Protein AF-A0A1Q9LQU1-F1 (afdb_monomer)

Structure (mmCIF, N/CA/C/O backbone):
data_AF-A0A1Q9LQU1-F1
#
_entry.id   AF-A0A1Q9LQU1-F1
#
loop_
_atom_site.group_PDB
_atom_site.id
_atom_site.type_symbol
_atom_site.label_atom_id
_atom_site.label_alt_id
_atom_site.label_comp_id
_atom_site.label_asym_id
_atom_site.label_entity_id
_atom_site.label_seq_id
_atom_site.pdbx_PDB_ins_code
_atom_site.Cartn_x
_atom_site.Cartn_y
_atom_site.Cartn_z
_atom_site.occupancy
_atom_site.B_iso_or_equiv
_atom_site.auth_seq_id
_atom_site.auth_comp_id
_atom_site.auth_asym_id
_atom_site.auth_atom_id
_atom_site.pdbx_PDB_model_num
ATOM 1 N N . MET A 1 1 ? 18.659 -21.471 -23.756 1.00 30.23 1 MET A N 1
ATOM 2 C CA . MET A 1 1 ? 18.177 -20.105 -24.058 1.00 30.23 1 MET A CA 1
ATOM 3 C C . MET A 1 1 ? 16.658 -20.126 -23.939 1.00 30.23 1 MET A C 1
ATOM 5 O O . MET A 1 1 ? 16.000 -20.624 -24.839 1.00 30.23 1 MET A O 1
ATOM 9 N N . VAL A 1 2 ? 16.103 -19.753 -22.784 1.00 31.77 2 VAL A N 1
ATOM 10 C CA . VAL A 1 2 ? 14.663 -19.915 -22.514 1.00 31.77 2 VAL A CA 1
ATOM 11 C C . VAL A 1 2 ? 13.939 -18.608 -22.831 1.00 31.77 2 VAL A C 1
ATOM 13 O O . VAL A 1 2 ? 14.352 -17.538 -22.395 1.00 31.77 2 VAL A O 1
ATOM 16 N N . SER A 1 3 ? 12.891 -18.725 -23.642 1.00 38.59 3 SER A N 1
ATOM 17 C CA . SER A 1 3 ? 12.050 -17.658 -24.185 1.00 38.59 3 SER A CA 1
ATOM 18 C C . SER A 1 3 ? 11.179 -16.993 -23.107 1.00 38.59 3 SER A C 1
ATOM 20 O O . SER A 1 3 ? 9.975 -17.228 -23.041 1.00 38.59 3 SER A O 1
ATOM 22 N N . GLY A 1 4 ? 11.766 -16.147 -22.259 1.00 51.56 4 GLY A N 1
ATOM 23 C CA . GLY A 1 4 ? 11.011 -15.021 -21.700 1.00 51.56 4 GLY A CA 1
ATOM 24 C C . GLY A 1 4 ? 10.687 -14.031 -22.825 1.00 51.56 4 GLY A C 1
ATOM 25 O O . GLY A 1 4 ? 11.450 -13.955 -23.790 1.00 51.56 4 GLY A O 1
ATOM 26 N N . ARG A 1 5 ? 9.570 -13.293 -22.740 1.00 62.50 5 ARG A N 1
ATOM 27 C CA . ARG A 1 5 ? 9.241 -12.219 -23.700 1.00 62.50 5 ARG A CA 1
ATOM 28 C C . ARG A 1 5 ? 10.344 -11.155 -23.657 1.00 62.50 5 ARG A C 1
ATOM 30 O O . ARG A 1 5 ? 10.305 -10.252 -22.818 1.00 62.50 5 ARG A O 1
ATOM 37 N N . ARG A 1 6 ? 11.357 -11.298 -24.518 1.00 68.19 6 ARG A N 1
ATOM 38 C CA . ARG A 1 6 ? 12.533 -10.415 -24.601 1.00 68.19 6 ARG A CA 1
ATOM 39 C C . ARG A 1 6 ? 12.109 -8.961 -24.750 1.00 68.19 6 ARG A C 1
ATOM 41 O O . ARG A 1 6 ? 12.765 -8.072 -24.229 1.00 68.19 6 ARG A O 1
ATOM 48 N N . GLU A 1 7 ? 10.983 -8.731 -25.411 1.00 74.75 7 GLU A N 1
ATOM 49 C CA . GLU A 1 7 ? 10.391 -7.426 -25.660 1.00 74.75 7 GLU A CA 1
ATOM 50 C C . GLU A 1 7 ? 10.121 -6.664 -24.359 1.00 74.75 7 GLU A C 1
ATOM 52 O O . GLU A 1 7 ? 10.443 -5.483 -24.277 1.00 74.75 7 GLU A O 1
ATOM 57 N N . LEU A 1 8 ? 9.582 -7.325 -23.327 1.00 72.12 8 LEU A N 1
ATOM 58 C CA . LEU A 1 8 ? 9.321 -6.679 -22.038 1.00 72.12 8 LEU A CA 1
ATOM 59 C C . LEU A 1 8 ? 10.633 -6.326 -21.329 1.00 72.12 8 LEU A C 1
ATOM 61 O O . LEU A 1 8 ? 10.784 -5.210 -20.843 1.00 72.12 8 LEU A O 1
ATOM 65 N N . GLN A 1 9 ? 11.603 -7.245 -21.325 1.00 74.31 9 GLN A N 1
ATOM 66 C CA . GLN A 1 9 ? 12.929 -6.993 -20.751 1.00 74.31 9 GLN A CA 1
ATOM 67 C C . GLN A 1 9 ? 13.630 -5.822 -21.446 1.00 74.31 9 GLN A C 1
ATOM 69 O O . GLN A 1 9 ? 14.175 -4.948 -20.776 1.00 74.31 9 GLN A O 1
ATOM 74 N N . PHE A 1 10 ? 13.565 -5.753 -22.778 1.00 79.12 10 PHE A N 1
ATOM 75 C CA . PHE A 1 10 ? 14.088 -4.620 -23.535 1.00 79.12 10 PHE A CA 1
ATOM 76 C C . PHE A 1 10 ? 13.369 -3.322 -23.180 1.00 79.12 10 PHE A C 1
ATOM 78 O O . PHE A 1 10 ? 14.033 -2.318 -22.938 1.00 79.12 10 PHE A O 1
ATOM 85 N N . ARG A 1 11 ? 12.034 -3.330 -23.096 1.00 80.88 11 ARG A N 1
ATOM 86 C CA . ARG A 1 11 ? 11.260 -2.134 -22.737 1.00 80.88 11 ARG A CA 1
ATOM 87 C C . ARG A 1 11 ? 11.564 -1.631 -21.328 1.00 80.88 11 ARG A C 1
ATOM 89 O O . ARG A 1 11 ? 11.644 -0.425 -21.146 1.00 80.88 11 ARG A O 1
ATOM 96 N N . MET A 1 12 ? 11.777 -2.525 -20.362 1.00 80.81 12 MET A N 1
ATOM 97 C CA . MET A 1 12 ? 12.134 -2.145 -18.988 1.00 80.81 12 MET A CA 1
ATOM 98 C C . MET A 1 12 ? 13.587 -1.671 -18.857 1.00 80.81 12 MET A C 1
ATOM 100 O O . MET A 1 12 ? 13.876 -0.840 -18.004 1.00 80.81 12 MET A O 1
ATOM 104 N N . ARG A 1 13 ? 14.506 -2.159 -19.704 1.00 83.75 13 ARG A N 1
ATOM 105 C CA . ARG A 1 13 ? 15.920 -1.732 -19.714 1.00 83.75 13 ARG A CA 1
ATOM 106 C C . ARG A 1 13 ? 16.182 -0.477 -20.544 1.00 83.75 13 ARG A C 1
ATOM 108 O O . ARG A 1 13 ? 17.105 0.273 -20.235 1.00 83.75 13 ARG A O 1
ATOM 115 N N . MET A 1 14 ? 15.366 -0.231 -21.569 1.00 89.25 14 MET A N 1
ATOM 116 C CA . MET A 1 14 ? 15.493 0.906 -22.486 1.00 89.25 14 MET A CA 1
ATOM 117 C C . MET A 1 14 ? 15.686 2.255 -21.767 1.00 89.25 14 MET A C 1
ATOM 119 O O . MET A 1 14 ? 16.593 2.987 -22.166 1.00 89.25 14 MET A O 1
ATOM 123 N N . PRO A 1 15 ? 14.944 2.590 -20.692 1.00 90.38 15 PRO A N 1
ATOM 124 C CA . PRO A 1 15 ? 15.123 3.855 -19.985 1.00 90.38 15 PRO A CA 1
ATOM 125 C C . PRO A 1 15 ? 16.519 4.001 -19.385 1.00 90.38 15 PRO A C 1
ATOM 127 O O . PRO A 1 15 ? 17.121 5.060 -19.525 1.00 90.38 15 PRO A O 1
ATOM 130 N N . GLY A 1 16 ? 17.057 2.938 -18.780 1.00 89.31 16 GLY A N 1
ATOM 131 C CA . GLY A 1 16 ? 18.412 2.924 -18.224 1.00 89.31 16 GLY A CA 1
ATOM 132 C C . GLY A 1 16 ? 19.480 3.098 -19.304 1.00 89.31 16 GLY A C 1
ATOM 133 O O . GLY A 1 16 ? 20.402 3.896 -19.148 1.00 89.31 16 GLY A O 1
ATOM 134 N N . THR A 1 17 ? 19.316 2.419 -20.443 1.00 89.00 17 THR A N 1
ATOM 135 C CA . THR A 1 17 ? 20.214 2.571 -21.597 1.00 89.00 17 THR A CA 1
ATOM 136 C C . THR A 1 17 ? 20.188 3.993 -22.157 1.00 89.00 17 THR A C 1
ATOM 138 O O . THR A 1 17 ? 21.246 4.582 -22.373 1.00 89.00 17 THR A O 1
ATOM 141 N N . LEU A 1 18 ? 19.001 4.571 -22.366 1.00 91.00 18 LEU A N 1
ATOM 142 C CA . LEU A 1 18 ? 18.873 5.935 -22.884 1.00 91.00 18 LEU A CA 1
ATOM 143 C C . LEU A 1 18 ? 19.352 6.983 -21.879 1.00 91.00 18 LEU A C 1
ATOM 145 O O . LEU A 1 18 ? 20.005 7.940 -22.283 1.00 91.00 18 LEU A O 1
ATOM 149 N N . ALA A 1 19 ? 19.124 6.776 -20.581 1.00 90.62 19 ALA A N 1
ATOM 150 C CA . ALA A 1 19 ? 19.682 7.636 -19.545 1.00 90.62 19 ALA A CA 1
ATOM 151 C C . ALA A 1 19 ? 21.215 7.637 -19.599 1.00 90.62 19 ALA A C 1
ATOM 153 O O . ALA A 1 19 ? 21.822 8.704 -19.544 1.00 90.62 19 ALA A O 1
ATOM 154 N N . ARG A 1 20 ? 21.860 6.476 -19.792 1.00 90.69 20 ARG A N 1
ATOM 155 C CA . ARG A 1 20 ? 23.318 6.438 -19.975 1.00 90.69 20 ARG A CA 1
ATOM 156 C C . ARG A 1 20 ? 23.761 7.285 -21.167 1.00 90.69 20 ARG A C 1
ATOM 158 O O . ARG A 1 20 ? 24.710 8.039 -21.020 1.00 90.69 20 ARG A O 1
ATOM 165 N N . VAL A 1 21 ? 23.074 7.196 -22.307 1.00 90.50 21 VAL A N 1
ATOM 166 C CA . VAL A 1 21 ? 23.381 8.027 -23.487 1.00 90.50 21 VAL A CA 1
ATOM 167 C C . VAL A 1 21 ? 23.190 9.516 -23.189 1.00 90.50 21 VAL A C 1
ATOM 169 O O . VAL A 1 21 ? 24.013 10.320 -23.601 1.00 90.50 21 VAL A O 1
ATOM 172 N N . GLN A 1 22 ? 22.143 9.894 -22.453 1.00 89.50 22 GLN A N 1
ATOM 173 C CA . GLN A 1 22 ? 21.855 11.296 -22.127 1.00 89.50 22 GLN A CA 1
ATOM 174 C C . GLN A 1 22 ? 22.865 11.919 -21.153 1.00 89.50 22 GLN A C 1
ATOM 176 O O . GLN A 1 22 ? 23.214 13.087 -21.305 1.00 89.50 22 GLN A O 1
ATOM 181 N N . TYR A 1 23 ? 23.331 11.159 -20.160 1.00 89.19 23 TYR A N 1
ATOM 182 C CA . TYR A 1 23 ? 24.225 11.657 -19.106 1.00 89.19 23 TYR A CA 1
ATOM 183 C C . TYR A 1 23 ? 25.718 11.366 -19.356 1.00 89.19 23 TYR A C 1
ATOM 185 O O . TYR A 1 23 ? 26.559 11.763 -18.552 1.00 89.19 23 TYR A O 1
ATOM 193 N N . ASP A 1 24 ? 26.070 10.706 -20.463 1.00 91.31 24 ASP A N 1
ATOM 194 C CA . ASP A 1 24 ? 27.450 10.485 -20.914 1.00 91.31 24 ASP A CA 1
ATOM 195 C C . ASP A 1 24 ? 27.714 11.289 -22.194 1.00 91.31 24 ASP A C 1
ATOM 197 O O . ASP A 1 24 ? 27.326 10.892 -23.293 1.00 91.31 24 ASP A O 1
ATOM 201 N N . SER A 1 25 ? 28.398 12.429 -22.060 1.00 91.94 25 SER A N 1
ATOM 202 C CA . SER A 1 25 ? 28.659 13.349 -23.175 1.00 91.94 25 SER A CA 1
ATOM 203 C C . SER A 1 25 ? 29.501 12.739 -24.298 1.00 91.94 25 SER A C 1
ATOM 205 O O . SER A 1 25 ? 29.347 13.133 -25.455 1.00 91.94 25 SER A O 1
ATOM 207 N N . ARG A 1 26 ? 30.367 11.765 -23.990 1.00 92.56 26 ARG A N 1
ATOM 208 C CA . ARG A 1 26 ? 31.175 11.059 -24.994 1.00 92.56 26 ARG A CA 1
ATOM 209 C C . ARG A 1 26 ? 30.303 10.099 -25.784 1.00 92.56 26 ARG A C 1
ATOM 211 O O . ARG A 1 26 ? 30.306 10.138 -27.013 1.00 92.56 26 ARG A O 1
ATOM 218 N N . LEU A 1 27 ? 29.504 9.300 -25.080 1.00 91.12 27 LEU A N 1
ATOM 219 C CA . LEU A 1 27 ? 28.579 8.369 -25.717 1.00 91.12 27 LEU A CA 1
ATOM 220 C C . LEU A 1 27 ? 27.518 9.107 -26.549 1.00 91.12 27 LEU A C 1
ATOM 222 O O . LEU A 1 27 ? 27.223 8.680 -27.664 1.00 91.12 27 LEU A O 1
ATOM 226 N N . ALA A 1 28 ? 27.006 10.241 -26.061 1.00 90.44 28 ALA A N 1
ATOM 227 C CA . ALA A 1 28 ? 26.100 11.120 -26.803 1.00 90.44 28 ALA A CA 1
ATOM 228 C C . ALA A 1 28 ? 26.720 11.646 -28.110 1.00 90.44 28 ALA A C 1
ATOM 230 O O . ALA A 1 28 ? 26.024 11.787 -29.113 1.00 90.44 28 ALA A O 1
ATOM 231 N N . ALA A 1 29 ? 28.033 11.899 -28.116 1.00 92.94 29 ALA A N 1
ATOM 232 C CA . ALA A 1 29 ? 28.791 12.300 -29.300 1.00 92.94 29 ALA A CA 1
ATOM 233 C C . ALA A 1 29 ? 29.184 11.118 -30.218 1.00 92.94 29 ALA A C 1
ATOM 235 O O . ALA A 1 29 ? 29.861 11.325 -31.224 1.00 92.94 29 ALA A O 1
ATOM 236 N N . GLY A 1 30 ? 28.771 9.886 -29.893 1.00 91.62 30 GLY A N 1
ATOM 237 C CA . GLY A 1 30 ? 29.064 8.673 -30.664 1.00 91.62 30 GLY A CA 1
ATOM 238 C C . GLY A 1 30 ? 30.364 7.959 -30.278 1.00 91.62 30 GLY A C 1
ATOM 239 O O . GLY A 1 30 ? 30.709 6.944 -30.889 1.00 91.62 30 GLY A O 1
ATOM 240 N N . ASP A 1 31 ? 31.083 8.436 -29.261 1.00 94.19 31 ASP A N 1
ATOM 241 C CA . ASP A 1 31 ? 32.287 7.777 -28.760 1.00 94.19 31 ASP A CA 1
ATOM 242 C C . ASP A 1 31 ? 31.924 6.604 -27.835 1.00 94.19 31 ASP A C 1
ATOM 244 O O . ASP A 1 31 ? 31.590 6.761 -26.661 1.00 94.19 31 ASP A O 1
ATOM 248 N N . THR A 1 32 ? 32.011 5.394 -28.389 1.00 93.38 32 THR A N 1
ATOM 249 C CA . THR A 1 32 ? 31.718 4.137 -27.681 1.00 93.38 32 THR A CA 1
ATOM 250 C C . THR A 1 32 ? 32.907 3.566 -26.905 1.00 93.38 32 THR A C 1
ATOM 252 O O . THR A 1 32 ? 32.765 2.506 -26.291 1.00 93.38 32 THR A O 1
ATOM 255 N N . SER A 1 33 ? 34.079 4.218 -26.907 1.00 93.00 33 SER A N 1
ATOM 256 C CA . SER A 1 33 ? 35.304 3.616 -26.366 1.00 93.00 33 SER A CA 1
ATOM 257 C C . SER A 1 33 ? 35.187 3.292 -24.873 1.00 93.00 33 SER A C 1
ATOM 259 O O . SER A 1 33 ? 35.663 2.249 -24.437 1.00 93.00 33 SER A O 1
ATOM 261 N N . GLY A 1 34 ? 34.530 4.162 -24.095 1.00 89.44 34 GLY A N 1
ATOM 262 C CA . GLY A 1 34 ? 34.322 3.963 -22.657 1.00 89.44 34 GLY A CA 1
ATOM 263 C C . GLY A 1 34 ? 33.403 2.779 -22.349 1.00 89.44 34 GLY A C 1
ATOM 264 O O . GLY A 1 34 ? 33.712 1.971 -21.482 1.00 89.44 34 GLY A O 1
ATOM 265 N N . VAL A 1 35 ? 32.317 2.632 -23.113 1.00 91.50 35 VAL A N 1
ATOM 266 C CA . VAL A 1 35 ? 31.382 1.501 -22.985 1.00 91.50 35 VAL A CA 1
ATOM 267 C C . VAL A 1 35 ? 32.061 0.192 -23.378 1.00 91.50 35 VAL A C 1
ATOM 269 O O . VAL A 1 35 ? 31.918 -0.806 -22.681 1.00 91.50 35 VAL A O 1
ATOM 272 N N . ARG A 1 36 ? 32.820 0.186 -24.481 1.00 91.38 36 ARG A N 1
ATOM 273 C CA . ARG A 1 36 ? 33.533 -1.012 -24.939 1.00 91.38 36 ARG A CA 1
ATOM 274 C C . ARG A 1 36 ? 34.575 -1.468 -23.920 1.00 91.38 36 ARG A C 1
ATOM 276 O O . ARG A 1 36 ? 34.594 -2.646 -23.595 1.00 91.38 36 ARG A O 1
ATOM 283 N N . ALA A 1 37 ? 35.368 -0.540 -23.385 1.00 92.62 37 ALA A N 1
ATOM 284 C CA . ALA A 1 37 ? 36.354 -0.848 -22.354 1.00 92.62 37 ALA A CA 1
ATOM 285 C C . ALA A 1 37 ? 35.703 -1.418 -21.082 1.00 92.62 37 ALA A C 1
ATOM 287 O O . ALA A 1 37 ? 36.210 -2.388 -20.531 1.00 92.62 37 ALA A O 1
ATOM 288 N N . ALA A 1 38 ? 34.560 -0.866 -20.651 1.00 90.69 38 ALA A N 1
ATOM 289 C CA . ALA A 1 38 ? 33.808 -1.406 -19.518 1.00 90.69 38 ALA A CA 1
ATOM 290 C C . ALA A 1 38 ? 33.335 -2.845 -19.784 1.00 90.69 38 ALA A C 1
ATOM 292 O O . ALA A 1 38 ? 33.554 -3.723 -18.960 1.00 90.69 38 ALA A O 1
ATOM 293 N N . LEU A 1 39 ? 32.765 -3.118 -20.963 1.00 89.81 39 LEU A N 1
ATOM 294 C CA . LEU A 1 39 ? 32.324 -4.468 -21.337 1.00 89.81 39 LEU A CA 1
ATOM 295 C C . LEU A 1 39 ? 33.486 -5.468 -21.454 1.00 89.81 39 LEU A C 1
ATOM 297 O O . LEU A 1 39 ? 33.341 -6.616 -21.051 1.00 89.81 39 LEU A O 1
ATOM 301 N N . GLU A 1 40 ? 34.632 -5.050 -22.001 1.00 93.69 40 GLU A N 1
ATOM 302 C CA . GLU A 1 40 ? 35.845 -5.880 -22.089 1.00 93.69 40 GLU A CA 1
ATOM 303 C C . GLU A 1 40 ? 36.427 -6.208 -20.705 1.00 93.69 40 GLU A C 1
ATOM 305 O O . GLU A 1 40 ? 37.035 -7.262 -20.531 1.00 93.69 40 GLU A O 1
ATOM 310 N N . ALA A 1 41 ? 36.214 -5.327 -19.725 1.00 92.56 41 ALA A N 1
ATOM 311 C CA . ALA A 1 41 ? 36.626 -5.504 -18.337 1.00 92.56 41 ALA A CA 1
ATOM 312 C C . ALA A 1 41 ? 35.579 -6.213 -17.453 1.00 92.56 41 ALA A C 1
ATOM 314 O O . ALA A 1 41 ? 35.813 -6.338 -16.253 1.00 92.56 41 ALA A O 1
ATOM 315 N N . ASP A 1 42 ? 34.453 -6.668 -18.020 1.00 86.88 42 ASP A N 1
ATOM 316 C CA . ASP A 1 42 ? 33.298 -7.213 -17.279 1.00 86.88 42 ASP A CA 1
ATOM 317 C C . ASP A 1 42 ? 32.741 -6.237 -16.213 1.00 86.88 42 ASP A C 1
ATOM 319 O O . ASP A 1 42 ? 32.289 -6.631 -15.140 1.00 86.88 42 ASP A O 1
ATOM 323 N N . ASP A 1 43 ? 32.794 -4.934 -16.510 1.00 88.06 43 ASP A N 1
ATOM 324 C CA . ASP A 1 43 ? 32.312 -3.839 -15.661 1.00 88.06 43 ASP A CA 1
ATOM 325 C C . ASP A 1 43 ? 30.928 -3.317 -16.118 1.00 88.06 43 ASP A C 1
ATOM 327 O O . ASP A 1 43 ? 30.425 -3.604 -17.212 1.00 88.06 43 ASP A O 1
ATOM 331 N N . LEU A 1 44 ? 30.281 -2.516 -15.269 1.00 85.19 44 LEU A N 1
ATOM 332 C CA . LEU A 1 44 ? 28.937 -1.981 -15.472 1.00 85.19 44 LEU A CA 1
ATOM 333 C C . LEU A 1 44 ? 28.889 -0.941 -16.606 1.00 85.19 44 LEU A C 1
ATOM 335 O O . LEU A 1 44 ? 29.246 0.224 -16.438 1.00 85.19 44 LEU A O 1
ATOM 339 N N . ALA A 1 45 ? 28.348 -1.337 -17.760 1.00 84.88 45 ALA A N 1
ATOM 340 C CA . ALA A 1 45 ? 28.215 -0.460 -18.928 1.00 84.88 45 ALA A CA 1
ATOM 341 C C . ALA A 1 45 ? 26.877 0.312 -19.005 1.00 84.88 45 ALA A C 1
ATOM 343 O O . ALA A 1 45 ? 26.844 1.471 -19.420 1.00 84.88 45 ALA A O 1
ATOM 344 N N . PHE A 1 46 ? 25.764 -0.315 -18.605 1.00 84.94 46 PHE A N 1
ATOM 345 C CA . PHE A 1 46 ? 24.402 0.241 -18.700 1.00 84.94 46 PHE A CA 1
ATOM 346 C C . PHE A 1 46 ? 23.587 -0.043 -17.429 1.00 84.94 46 PHE A C 1
ATOM 348 O O . PHE A 1 46 ? 22.547 -0.694 -17.483 1.00 84.94 46 PHE A O 1
ATOM 355 N N . ALA A 1 47 ? 24.071 0.449 -16.288 1.00 83.38 47 ALA A N 1
ATOM 356 C CA . ALA A 1 47 ? 23.543 0.111 -14.960 1.00 83.38 47 ALA A CA 1
ATOM 357 C C . ALA A 1 47 ? 22.749 1.244 -14.276 1.00 83.38 47 ALA A C 1
ATOM 359 O O . ALA A 1 47 ? 22.609 1.267 -13.051 1.00 83.38 47 ALA A O 1
ATOM 360 N N . SER A 1 48 ? 22.242 2.225 -15.034 1.00 83.06 48 SER A N 1
ATOM 361 C CA . SER A 1 48 ? 21.479 3.350 -14.472 1.00 83.06 48 SER A CA 1
ATOM 362 C C . SER A 1 48 ? 20.281 2.854 -13.656 1.00 83.06 48 SER A C 1
ATOM 364 O O . SER A 1 48 ? 19.323 2.322 -14.213 1.00 83.06 48 SER A O 1
ATOM 366 N N . SER A 1 49 ? 20.348 3.046 -12.335 1.00 80.38 49 SER A N 1
ATOM 367 C CA . SER A 1 49 ? 19.340 2.601 -11.361 1.00 80.38 49 SER A CA 1
ATOM 368 C C . SER A 1 49 ? 19.048 1.090 -11.375 1.00 80.38 49 SER A C 1
ATOM 370 O O . SER A 1 49 ? 17.989 0.680 -10.908 1.00 80.38 49 SER A O 1
ATOM 372 N N . GLU A 1 50 ? 19.969 0.253 -11.865 1.00 79.31 50 GLU A N 1
ATOM 373 C CA . GLU A 1 50 ? 19.739 -1.190 -12.060 1.00 79.31 50 GLU A CA 1
ATOM 374 C C . GLU A 1 50 ? 19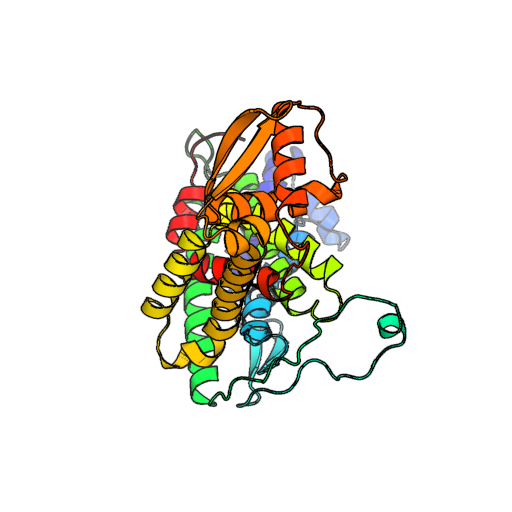.339 -1.911 -10.765 1.00 79.31 50 GLU A C 1
ATOM 376 O O . GLU A 1 50 ? 18.333 -2.613 -10.735 1.00 79.31 50 GLU A O 1
ATOM 381 N N . HIS A 1 51 ? 20.050 -1.671 -9.661 1.00 80.31 51 HIS A N 1
ATOM 382 C CA . HIS A 1 51 ? 19.743 -2.293 -8.365 1.00 80.31 51 HIS A CA 1
ATOM 383 C C . HIS A 1 51 ? 18.488 -1.732 -7.678 1.00 80.31 51 HIS A C 1
ATOM 385 O O . HIS A 1 51 ? 18.039 -2.284 -6.680 1.00 80.31 51 HIS A O 1
ATOM 391 N N . LEU A 1 52 ? 17.918 -0.635 -8.188 1.00 75.62 52 LEU A N 1
ATOM 392 C CA . LEU A 1 52 ? 16.611 -0.132 -7.751 1.00 75.62 52 LEU A CA 1
ATOM 393 C C . LEU A 1 52 ? 15.450 -0.751 -8.553 1.00 75.62 52 LEU A C 1
ATOM 395 O O . LEU A 1 52 ? 14.294 -0.470 -8.229 1.00 75.62 52 LEU A O 1
ATOM 399 N N . LEU A 1 53 ? 15.768 -1.522 -9.601 1.00 74.06 53 LEU A N 1
ATOM 400 C CA . LEU A 1 53 ? 14.865 -2.113 -10.598 1.00 74.06 53 LEU A CA 1
ATOM 401 C C . LEU A 1 53 ? 15.116 -3.623 -10.796 1.00 74.06 53 LEU A C 1
ATOM 403 O O . LEU A 1 53 ? 14.747 -4.221 -11.815 1.00 74.06 53 LEU A O 1
ATOM 407 N N . ASP A 1 54 ? 15.788 -4.261 -9.842 1.00 70.75 54 ASP A N 1
ATOM 408 C CA . ASP A 1 54 ? 16.101 -5.689 -9.879 1.00 70.75 54 ASP A CA 1
ATOM 409 C C . ASP A 1 54 ? 14.820 -6.544 -9.851 1.00 70.75 54 ASP A C 1
ATOM 411 O O . ASP A 1 54 ? 14.739 -7.580 -10.521 1.00 70.75 54 ASP A O 1
ATOM 415 N N . GLY A 1 55 ? 13.773 -6.050 -9.183 1.00 61.56 55 GLY A N 1
ATOM 416 C CA . GLY A 1 55 ? 12.467 -6.693 -9.096 1.00 61.56 55 GLY A CA 1
ATOM 417 C C . GLY A 1 55 ? 11.701 -6.660 -10.411 1.00 61.56 55 GLY A C 1
ATOM 418 O O . GLY A 1 55 ? 11.031 -7.627 -10.769 1.00 61.56 55 GLY A O 1
ATOM 419 N N . ALA A 1 56 ? 11.849 -5.590 -11.191 1.00 58.72 56 ALA A N 1
ATOM 420 C CA . ALA A 1 56 ? 11.329 -5.506 -12.546 1.00 58.72 56 ALA A CA 1
ATOM 421 C C . ALA A 1 56 ? 12.050 -6.464 -13.497 1.00 58.72 56 ALA A C 1
ATOM 423 O O . ALA A 1 56 ? 11.469 -6.938 -14.466 1.00 58.72 56 ALA A O 1
ATOM 424 N N . THR A 1 57 ? 13.296 -6.832 -13.220 1.00 61.41 57 THR A N 1
ATOM 425 C CA . THR A 1 57 ? 13.998 -7.806 -14.064 1.00 61.41 57 THR A CA 1
ATOM 426 C C . THR A 1 57 ? 13.534 -9.241 -13.786 1.00 61.41 57 THR A C 1
ATOM 428 O O . THR A 1 57 ? 13.397 -10.033 -14.723 1.00 61.41 57 THR A O 1
ATOM 431 N N . LEU A 1 58 ? 13.244 -9.574 -12.523 1.00 65.31 58 LEU A N 1
ATOM 432 C CA . LEU A 1 58 ? 12.852 -10.924 -12.090 1.00 65.31 58 LEU A CA 1
ATOM 433 C C . LEU A 1 58 ? 11.334 -11.129 -11.940 1.00 65.31 58 LEU A C 1
ATOM 435 O O . LEU A 1 58 ? 10.887 -12.268 -11.806 1.00 65.31 58 LEU A O 1
ATOM 439 N N . MET A 1 59 ? 10.543 -10.052 -12.012 1.00 74.44 59 MET A N 1
ATOM 440 C CA . MET A 1 59 ? 9.086 -9.993 -11.787 1.00 74.44 59 MET A CA 1
ATOM 441 C C . MET A 1 59 ? 8.622 -10.423 -10.382 1.00 74.44 59 MET A C 1
ATOM 443 O O . MET A 1 59 ? 7.421 -10.448 -10.105 1.00 74.44 59 MET A O 1
ATOM 447 N N . ASP A 1 60 ? 9.542 -10.753 -9.483 1.00 77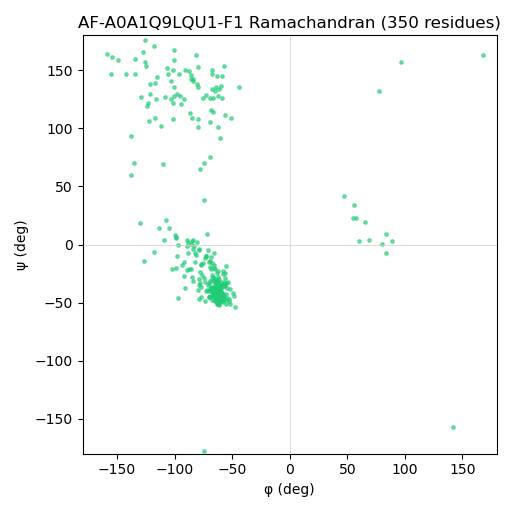.12 60 ASP A N 1
ATOM 448 C CA . ASP A 1 60 ? 9.278 -11.270 -8.140 1.00 77.12 60 ASP A CA 1
ATOM 449 C C . ASP A 1 60 ? 8.690 -10.196 -7.216 1.00 77.12 60 ASP A C 1
ATOM 451 O O . ASP A 1 60 ? 7.716 -10.455 -6.501 1.00 77.12 60 ASP A O 1
ATOM 455 N N . ALA A 1 61 ? 9.195 -8.961 -7.308 1.00 85.69 61 ALA A N 1
ATOM 456 C CA . ALA A 1 61 ? 8.691 -7.821 -6.550 1.00 85.69 61 ALA A CA 1
ATOM 457 C C . ALA A 1 61 ? 7.182 -7.616 -6.759 1.00 85.69 61 ALA A C 1
ATOM 459 O O . ALA A 1 61 ? 6.461 -7.325 -5.805 1.00 85.69 61 ALA A O 1
ATOM 460 N N . TYR A 1 62 ? 6.680 -7.844 -7.979 1.00 90.94 62 TYR A N 1
ATOM 461 C CA . TYR A 1 62 ? 5.266 -7.663 -8.316 1.00 90.94 62 TYR A CA 1
ATOM 462 C C . TYR A 1 62 ? 4.343 -8.772 -7.792 1.00 90.94 62 TYR A C 1
ATOM 464 O O . TYR A 1 62 ? 3.124 -8.585 -7.747 1.00 90.94 62 TYR A O 1
ATOM 472 N N . LEU A 1 63 ? 4.895 -9.919 -7.386 1.00 93.00 63 LEU A N 1
ATOM 473 C CA . LEU A 1 63 ? 4.134 -11.048 -6.842 1.00 93.00 63 LEU A CA 1
ATOM 474 C C . LEU A 1 63 ? 4.142 -11.091 -5.314 1.00 93.00 63 LEU A C 1
ATOM 476 O O . LEU A 1 63 ? 3.236 -11.682 -4.731 1.00 93.00 63 LEU A O 1
ATOM 480 N N . GLY A 1 64 ? 5.102 -10.441 -4.652 1.00 93.25 64 GLY A N 1
ATOM 481 C CA . GLY A 1 64 ? 5.171 -10.383 -3.188 1.00 93.25 64 GLY A CA 1
ATOM 482 C C . GLY A 1 64 ? 3.828 -10.027 -2.528 1.00 93.25 64 GLY A C 1
ATOM 483 O O . GLY A 1 64 ? 3.324 -10.823 -1.731 1.00 93.25 64 GLY A O 1
ATOM 484 N N . PRO A 1 65 ? 3.174 -8.912 -2.920 1.00 96.62 65 PRO A N 1
ATOM 485 C CA . PRO A 1 65 ? 1.895 -8.516 -2.338 1.00 96.62 65 PRO A CA 1
ATOM 486 C C . PRO A 1 65 ? 0.736 -9.501 -2.530 1.00 96.62 65 PRO A C 1
ATOM 488 O O . PRO A 1 65 ? -0.144 -9.576 -1.670 1.00 96.62 65 PRO A O 1
ATOM 491 N N . LEU A 1 66 ? 0.744 -10.267 -3.627 1.00 96.88 66 LEU A N 1
ATOM 492 C CA . LEU A 1 66 ? -0.215 -11.346 -3.881 1.00 96.88 66 LEU A CA 1
ATOM 493 C C . LEU A 1 66 ? -0.005 -12.500 -2.894 1.00 96.88 66 LEU A C 1
ATOM 495 O O . LEU A 1 66 ? -0.952 -12.987 -2.276 1.00 96.88 66 LEU A O 1
ATOM 499 N N . LEU A 1 67 ? 1.244 -12.928 -2.716 1.00 95.00 67 LEU A N 1
ATOM 500 C CA . LEU A 1 67 ? 1.582 -14.021 -1.802 1.00 95.00 67 LEU A CA 1
ATOM 501 C C . LEU A 1 67 ? 1.290 -13.640 -0.341 1.00 95.00 67 LEU A C 1
ATOM 503 O O . LEU A 1 67 ? 0.851 -14.483 0.440 1.00 95.00 67 LEU A O 1
ATOM 507 N N . GLY A 1 68 ? 1.446 -12.359 0.004 1.00 94.44 68 GLY A N 1
ATOM 508 C CA . GLY A 1 68 ? 1.100 -11.796 1.310 1.00 94.44 68 GLY A CA 1
ATOM 509 C C . GLY A 1 68 ? -0.364 -11.365 1.478 1.00 94.44 68 GLY A C 1
ATOM 510 O O . GLY A 1 68 ? -0.710 -10.847 2.541 1.00 94.44 68 GLY A O 1
ATOM 511 N N . ALA A 1 69 ? -1.243 -11.572 0.487 1.00 95.81 69 ALA A N 1
ATOM 512 C CA . ALA A 1 69 ? -2.635 -11.093 0.505 1.00 95.81 69 ALA A CA 1
ATOM 513 C C . ALA A 1 69 ? -3.461 -11.608 1.699 1.00 95.81 69 ALA A C 1
ATOM 515 O O . ALA A 1 69 ? -4.399 -10.948 2.149 1.00 95.81 69 ALA A O 1
ATOM 516 N N . LEU A 1 70 ? -3.078 -12.764 2.249 1.00 94.00 70 LEU A N 1
ATOM 517 C CA . LEU A 1 70 ? -3.715 -13.386 3.411 1.00 94.00 70 LEU A CA 1
ATOM 518 C C . LEU A 1 70 ? -2.910 -13.241 4.702 1.00 94.00 70 LEU A C 1
ATOM 520 O O . LEU A 1 70 ? -3.242 -13.905 5.685 1.00 94.00 70 LEU A O 1
ATOM 524 N N . THR A 1 71 ? -1.909 -12.349 4.733 1.00 91.81 71 THR A N 1
ATOM 525 C CA . THR A 1 71 ? -1.086 -12.090 5.925 1.00 91.81 71 THR A CA 1
ATOM 526 C C . THR A 1 71 ? -1.960 -11.976 7.183 1.00 91.81 71 THR A C 1
ATOM 528 O O . THR A 1 71 ? -3.025 -11.352 7.122 1.00 91.81 71 THR A O 1
ATOM 531 N N . PRO A 1 72 ? -1.585 -12.591 8.316 1.00 90.19 72 PRO A N 1
ATOM 532 C CA . PRO A 1 72 ? -0.345 -13.332 8.560 1.00 90.19 72 PRO A CA 1
ATOM 533 C C . PRO A 1 72 ? -0.376 -14.797 8.095 1.00 90.19 72 PRO A C 1
ATOM 535 O O . PRO A 1 72 ? 0.579 -15.527 8.345 1.00 90.19 72 PRO A O 1
ATOM 538 N N . ALA A 1 73 ? -1.450 -15.260 7.450 1.00 90.75 73 ALA A N 1
ATOM 539 C CA . ALA A 1 73 ? -1.492 -16.585 6.843 1.00 90.75 73 ALA A CA 1
ATOM 540 C C . ALA A 1 73 ? -0.783 -16.597 5.479 1.00 90.75 73 ALA A C 1
ATOM 542 O O . ALA A 1 73 ? -0.724 -15.589 4.773 1.00 90.75 73 ALA A O 1
ATOM 543 N N . VAL A 1 74 ? -0.274 -17.767 5.101 1.00 91.06 74 VAL A N 1
ATOM 544 C CA . VAL A 1 74 ? 0.388 -18.016 3.817 1.00 91.06 74 VAL A CA 1
ATOM 545 C C . VAL A 1 74 ? -0.419 -19.051 3.046 1.00 91.06 74 VAL A C 1
ATOM 547 O O . VAL A 1 74 ? -0.908 -20.024 3.616 1.00 91.06 74 VAL A O 1
ATOM 550 N N . TRP A 1 75 ? -0.566 -18.855 1.741 1.00 94.62 75 TRP A N 1
ATOM 551 C CA . TRP A 1 75 ? -1.353 -19.740 0.874 1.00 94.62 75 TRP A CA 1
ATOM 552 C C . TRP A 1 75 ? -0.576 -20.246 -0.344 1.00 94.62 75 TRP A C 1
ATOM 554 O O . TRP A 1 75 ? -1.001 -21.197 -1.004 1.00 94.62 75 TRP A O 1
ATOM 564 N N . ALA A 1 76 ? 0.569 -19.632 -0.634 1.00 94.75 76 ALA A N 1
ATOM 565 C CA . ALA A 1 76 ? 1.453 -20.011 -1.718 1.00 94.75 76 ALA A CA 1
ATOM 566 C C . ALA A 1 76 ? 2.893 -19.574 -1.427 1.00 94.75 76 ALA A C 1
ATOM 568 O O . ALA A 1 76 ? 3.138 -18.677 -0.623 1.00 94.75 76 ALA A O 1
ATOM 569 N N . GLN A 1 77 ? 3.833 -20.184 -2.139 1.00 92.88 77 GLN A N 1
ATOM 570 C CA . GLN A 1 77 ? 5.226 -19.752 -2.230 1.00 92.88 77 GLN A CA 1
ATOM 571 C C . GLN A 1 77 ? 5.629 -19.617 -3.698 1.00 92.88 77 GLN A C 1
ATOM 573 O O . GLN A 1 77 ? 4.944 -20.137 -4.581 1.00 92.88 77 GLN A O 1
ATOM 578 N N . HIS A 1 78 ? 6.749 -18.954 -3.973 1.00 91.12 78 HIS A N 1
ATOM 579 C CA . HIS A 1 78 ? 7.249 -18.815 -5.335 1.00 91.12 78 HIS A CA 1
ATOM 580 C C . HIS A 1 78 ? 8.690 -19.299 -5.479 1.00 91.12 78 HIS A C 1
ATOM 582 O O . HIS A 1 78 ? 9.447 -19.333 -4.514 1.00 91.12 78 HIS A O 1
ATOM 588 N N . ALA A 1 79 ? 9.057 -19.654 -6.707 1.00 87.69 79 ALA A N 1
ATOM 589 C CA . ALA A 1 79 ? 10.437 -19.880 -7.109 1.00 87.69 79 ALA A CA 1
ATOM 590 C C . ALA A 1 79 ? 10.738 -19.074 -8.375 1.00 87.69 79 ALA A C 1
ATOM 592 O O . ALA A 1 79 ? 10.017 -19.175 -9.377 1.00 87.69 79 ALA A O 1
ATOM 593 N N . VAL A 1 80 ? 11.804 -18.278 -8.322 1.00 82.44 80 VAL A N 1
ATOM 594 C CA . VAL A 1 80 ? 12.289 -17.482 -9.453 1.00 82.44 80 VAL A CA 1
ATOM 595 C C . VAL A 1 80 ? 13.109 -18.371 -10.388 1.00 82.44 80 VAL A C 1
ATOM 597 O O . VAL A 1 80 ? 13.908 -19.197 -9.950 1.00 82.44 80 VAL A O 1
ATOM 600 N N . ARG A 1 81 ? 12.919 -18.201 -11.697 1.00 75.38 81 ARG A N 1
ATOM 601 C CA . ARG A 1 81 ? 13.720 -18.828 -12.755 1.00 75.38 81 ARG A CA 1
ATOM 602 C C . ARG A 1 81 ? 14.073 -17.780 -13.820 1.00 75.38 81 ARG A C 1
ATOM 604 O O . ARG A 1 81 ? 13.336 -16.810 -13.973 1.00 75.38 81 ARG A O 1
ATOM 611 N N . PRO A 1 82 ? 15.114 -17.991 -14.647 1.00 65.38 82 PRO A N 1
ATOM 612 C CA . PRO A 1 82 ? 15.526 -17.010 -15.662 1.00 65.38 82 PRO A CA 1
ATOM 613 C C . PRO A 1 82 ? 14.437 -16.566 -16.661 1.00 65.38 82 PRO A C 1
ATOM 615 O O . PRO A 1 82 ? 14.587 -15.540 -17.313 1.00 65.38 82 PRO A O 1
ATOM 618 N N . ALA A 1 83 ? 13.348 -17.332 -16.806 1.00 64.62 83 ALA A N 1
ATOM 619 C CA . ALA A 1 83 ? 12.239 -17.043 -17.720 1.00 64.62 83 ALA A CA 1
ATOM 620 C C . ALA A 1 83 ? 10.908 -16.710 -17.016 1.00 64.62 83 ALA A C 1
ATOM 622 O O . ALA A 1 83 ? 9.855 -16.760 -17.650 1.00 64.62 83 ALA A O 1
ATOM 623 N N . GLY A 1 84 ? 10.923 -16.429 -15.710 1.00 73.81 84 GLY A N 1
ATOM 624 C CA . GLY A 1 84 ? 9.745 -15.984 -14.963 1.00 73.81 84 GLY A CA 1
ATOM 625 C C . GLY A 1 84 ? 9.662 -16.568 -13.558 1.00 73.81 84 GLY A C 1
ATOM 626 O O . GLY A 1 84 ? 10.651 -17.024 -12.997 1.00 73.81 84 GLY A O 1
ATOM 627 N N . VAL A 1 85 ? 8.456 -16.606 -13.003 1.00 84.62 85 VAL A N 1
ATOM 628 C CA . VAL A 1 85 ? 8.212 -17.083 -11.638 1.00 84.62 85 VAL A CA 1
ATOM 629 C C . VAL A 1 85 ? 7.227 -18.250 -11.668 1.00 84.62 85 VAL A C 1
ATOM 631 O O . VAL A 1 85 ? 6.258 -18.229 -12.426 1.00 84.62 85 VAL A O 1
ATOM 634 N N . ILE A 1 86 ? 7.490 -19.289 -10.874 1.00 89.69 86 ILE A N 1
ATOM 635 C CA . ILE A 1 86 ? 6.537 -20.376 -10.613 1.00 89.69 86 ILE A CA 1
ATOM 636 C C . ILE A 1 86 ? 5.903 -20.120 -9.254 1.00 89.69 86 ILE A C 1
ATOM 638 O O . ILE A 1 86 ? 6.627 -19.958 -8.274 1.00 89.69 86 ILE A O 1
ATOM 642 N N . VAL A 1 87 ? 4.572 -20.118 -9.190 1.00 92.44 87 VAL A N 1
ATOM 643 C CA . VAL A 1 87 ? 3.823 -20.032 -7.931 1.00 92.44 87 VAL A CA 1
ATOM 644 C C . VAL A 1 87 ? 3.322 -21.425 -7.557 1.00 92.44 87 VAL A C 1
ATOM 646 O O . VAL A 1 87 ? 2.595 -22.055 -8.321 1.00 92.44 87 VAL A O 1
ATOM 649 N N . TYR A 1 88 ? 3.710 -21.898 -6.375 1.00 94.38 88 TYR A N 1
ATOM 650 C CA . TYR A 1 88 ? 3.245 -23.148 -5.783 1.00 94.38 88 TYR A CA 1
ATOM 651 C C . TYR A 1 88 ? 2.196 -22.834 -4.725 1.00 94.38 88 TYR A C 1
ATOM 653 O O . TYR A 1 88 ? 2.514 -22.319 -3.653 1.00 94.38 88 TYR A O 1
ATOM 661 N N . THR A 1 89 ? 0.940 -23.141 -5.025 1.00 94.88 89 THR A N 1
ATOM 662 C CA . THR A 1 89 ? -0.176 -22.938 -4.099 1.00 94.88 89 THR A CA 1
ATOM 663 C C . THR A 1 89 ? -0.293 -24.121 -3.145 1.00 94.88 89 THR A C 1
ATOM 665 O O . THR A 1 89 ? -0.192 -25.267 -3.579 1.00 94.88 89 THR A O 1
ATOM 668 N N . PHE A 1 90 ? -0.600 -23.876 -1.875 1.00 93.56 90 PHE A N 1
ATOM 669 C CA . PHE A 1 90 ? -0.860 -24.944 -0.903 1.00 93.56 90 PHE A CA 1
ATOM 670 C C . PHE A 1 90 ? -2.291 -25.496 -0.986 1.00 93.56 90 PHE A C 1
ATOM 672 O O . PHE A 1 90 ? -2.611 -26.473 -0.311 1.00 93.56 90 PHE A O 1
ATOM 679 N N . GLY A 1 91 ? -3.168 -24.849 -1.765 1.00 90.81 91 GLY A N 1
ATOM 680 C CA . GLY A 1 91 ? -4.593 -25.188 -1.879 1.00 90.81 91 GLY A CA 1
ATOM 681 C C . GLY A 1 91 ? -5.413 -24.895 -0.616 1.00 90.81 91 GLY A C 1
ATOM 682 O O . GLY A 1 91 ? -6.596 -25.218 -0.570 1.00 90.81 91 GLY A O 1
ATOM 683 N N . ARG A 1 92 ? -4.784 -24.304 0.407 1.00 90.25 92 ARG A N 1
ATOM 684 C CA . ARG A 1 92 ? -5.352 -23.924 1.704 1.00 90.25 92 ARG A CA 1
ATOM 685 C C . ARG A 1 92 ? -4.495 -22.835 2.349 1.00 90.25 92 ARG A C 1
ATOM 687 O O . ARG A 1 92 ? -3.331 -22.669 1.987 1.00 90.25 92 ARG A O 1
ATOM 694 N N . CYS A 1 93 ? -5.042 -22.158 3.350 1.00 91.00 93 CYS A N 1
ATOM 695 C CA . CYS A 1 93 ? -4.272 -21.260 4.206 1.00 91.00 93 CYS A CA 1
ATOM 696 C C . CYS A 1 93 ? -3.498 -22.040 5.266 1.00 91.00 93 CYS A C 1
ATOM 698 O O . CYS A 1 93 ? -4.046 -22.924 5.925 1.00 91.00 93 CYS A O 1
ATOM 700 N N . LEU A 1 94 ? -2.237 -21.668 5.452 1.00 89.00 94 LEU A N 1
ATOM 701 C CA . LEU A 1 94 ? -1.360 -22.143 6.511 1.00 89.00 94 LEU A CA 1
ATOM 702 C C . LEU A 1 94 ? -1.009 -20.970 7.441 1.00 89.00 94 LEU A C 1
ATOM 704 O O . LEU A 1 94 ? -0.846 -19.846 6.960 1.00 89.00 94 LEU A O 1
ATOM 708 N N . PRO A 1 95 ? -0.870 -21.189 8.759 1.00 86.00 95 PRO A N 1
ATOM 709 C CA . PRO A 1 95 ? -0.340 -20.167 9.659 1.00 86.00 95 PRO A CA 1
ATOM 710 C C . PRO A 1 95 ? 1.078 -19.746 9.240 1.00 86.00 95 PRO A C 1
ATOM 712 O O . PRO A 1 95 ? 1.945 -20.603 9.088 1.00 86.00 95 PRO A O 1
ATOM 715 N N . GLY A 1 96 ? 1.318 -18.444 9.045 1.00 81.12 96 GLY A N 1
ATOM 716 C CA . GLY A 1 96 ? 2.632 -17.915 8.645 1.00 81.12 96 GLY A CA 1
ATOM 717 C C . GLY A 1 96 ? 3.529 -17.472 9.799 1.00 81.12 96 GLY A C 1
ATOM 718 O O . GLY A 1 96 ? 4.737 -17.359 9.624 1.00 81.12 96 GLY A O 1
ATOM 719 N N . ALA A 1 97 ? 2.963 -17.248 10.986 1.00 75.50 97 ALA A N 1
ATOM 720 C CA . ALA A 1 97 ? 3.713 -16.953 12.200 1.00 75.50 97 ALA A CA 1
ATOM 721 C C . ALA A 1 97 ? 3.351 -17.977 13.281 1.00 75.50 97 ALA A C 1
ATOM 723 O O . ALA A 1 97 ? 2.187 -18.105 13.661 1.00 75.50 97 ALA A O 1
ATOM 724 N N . SER A 1 98 ? 4.351 -18.704 13.781 1.00 63.22 98 SER A N 1
ATOM 725 C CA . SER A 1 98 ? 4.237 -19.456 15.032 1.00 63.22 98 SER A CA 1
ATOM 726 C C . SER A 1 98 ? 4.122 -18.479 16.206 1.00 63.22 98 SER A C 1
ATOM 728 O O . SER A 1 98 ? 4.725 -17.403 16.181 1.00 63.22 98 SER A O 1
ATOM 730 N N . GLY A 1 99 ? 3.374 -18.850 17.248 1.00 64.56 99 GLY A N 1
ATOM 731 C CA . GLY A 1 99 ? 3.346 -18.083 18.500 1.00 64.56 99 GLY A CA 1
ATOM 732 C C . GLY A 1 99 ? 4.691 -18.085 19.242 1.00 64.56 99 GLY A C 1
ATOM 733 O O . GLY A 1 99 ? 4.929 -17.221 20.075 1.00 64.56 99 GLY A O 1
ATOM 734 N N . GLU A 1 100 ? 5.580 -19.025 18.912 1.00 67.94 100 GLU A N 1
ATOM 735 C CA . GLU A 1 100 ? 6.918 -19.154 19.493 1.00 67.94 100 GLU A CA 1
ATOM 736 C C . GLU A 1 100 ? 7.989 -18.477 18.626 1.00 67.94 100 GLU A C 1
ATOM 738 O O . GLU A 1 100 ? 7.901 -18.482 17.389 1.00 67.94 100 GLU A O 1
ATOM 743 N N . ALA A 1 101 ? 9.010 -17.924 19.290 1.00 69.06 101 ALA A N 1
ATOM 744 C CA . ALA A 1 101 ? 10.195 -17.355 18.659 1.00 69.06 101 ALA A CA 1
ATOM 745 C C . ALA A 1 101 ? 11.019 -18.464 17.983 1.00 69.06 101 ALA A C 1
ATOM 747 O O . ALA A 1 101 ? 11.576 -19.334 18.645 1.00 69.06 101 ALA A O 1
ATOM 748 N N . VAL A 1 102 ? 11.095 -18.419 16.654 1.00 77.81 102 VAL A N 1
ATOM 749 C CA . VAL A 1 102 ? 11.833 -19.383 15.818 1.00 77.81 102 VAL A CA 1
ATOM 750 C C . VAL A 1 102 ? 13.310 -18.991 15.691 1.00 77.81 102 VAL A C 1
ATOM 752 O O . VAL A 1 102 ? 14.157 -19.828 15.401 1.00 77.81 102 VAL A O 1
ATOM 755 N N . GLU A 1 103 ? 13.632 -17.718 15.929 1.00 83.00 103 GLU A N 1
ATOM 756 C CA . GLU A 1 103 ? 14.981 -17.158 15.796 1.00 83.00 103 GLU A CA 1
ATOM 757 C C . GLU A 1 103 ? 15.322 -16.282 17.012 1.00 83.00 103 GLU A C 1
ATOM 759 O O . GLU A 1 103 ? 14.436 -15.583 17.511 1.00 83.00 103 GLU A O 1
ATOM 764 N N . PRO A 1 104 ? 16.592 -16.218 17.463 1.00 86.06 104 PRO A N 1
ATOM 765 C CA . PRO A 1 104 ? 16.979 -15.418 18.631 1.00 86.06 104 PRO A CA 1
ATOM 766 C C . PRO A 1 104 ? 16.627 -13.926 18.538 1.00 86.06 104 PRO A C 1
ATOM 768 O O . PRO A 1 104 ? 16.285 -13.317 19.548 1.00 86.06 104 PRO A O 1
ATOM 771 N N . LEU A 1 105 ? 16.649 -13.331 17.338 1.00 84.12 105 LEU A N 1
ATOM 772 C CA . LEU A 1 105 ? 16.244 -11.931 17.134 1.00 84.12 105 LEU A CA 1
ATOM 773 C C . LEU A 1 105 ? 14.771 -11.679 17.493 1.00 84.12 105 LEU A C 1
ATOM 775 O O . LEU A 1 105 ? 14.400 -10.555 17.818 1.00 84.12 105 LEU A O 1
ATOM 779 N N . GLN A 1 106 ? 13.937 -12.719 17.489 1.00 81.94 106 GLN A N 1
ATOM 780 C CA . GLN A 1 106 ? 12.525 -12.632 17.863 1.00 81.94 106 GLN A CA 1
ATOM 781 C C . GLN A 1 106 ? 12.324 -12.592 19.389 1.00 81.94 106 GLN A C 1
ATOM 783 O O . GLN A 1 106 ? 11.200 -12.397 19.838 1.00 81.94 106 GLN A O 1
ATOM 788 N N . ALA A 1 107 ? 13.392 -12.740 20.185 1.00 83.00 107 ALA A N 1
ATOM 789 C CA . ALA A 1 107 ? 13.366 -12.529 21.634 1.00 83.00 107 ALA A CA 1
ATOM 790 C C . ALA A 1 107 ? 13.492 -11.046 22.034 1.00 83.00 107 ALA A C 1
ATOM 792 O O . ALA A 1 107 ? 13.369 -10.714 23.214 1.00 83.00 107 ALA A O 1
ATOM 793 N N . LEU A 1 108 ? 13.752 -10.144 21.077 1.00 85.69 108 LEU A N 1
ATOM 794 C CA . LEU A 1 108 ? 13.729 -8.705 21.334 1.00 85.69 108 LEU A CA 1
ATOM 795 C C . LEU A 1 108 ? 12.312 -8.261 21.751 1.00 85.69 108 LEU A C 1
ATOM 797 O O . LEU A 1 108 ? 11.331 -8.801 21.236 1.00 85.69 108 LEU A O 1
ATOM 801 N N . PRO A 1 109 ? 12.176 -7.271 22.656 1.00 83.94 109 PRO A N 1
ATOM 802 C CA . PRO A 1 109 ? 10.889 -6.856 23.215 1.00 83.94 109 PRO A CA 1
ATOM 803 C C . PRO A 1 109 ? 10.096 -5.981 22.228 1.00 83.94 109 PRO A C 1
ATOM 805 O O . PRO A 1 109 ? 9.870 -4.793 22.456 1.00 83.94 109 PRO A O 1
ATOM 808 N N . LEU A 1 110 ? 9.694 -6.566 21.103 1.00 84.44 110 LEU A N 1
ATOM 809 C CA . LEU A 1 110 ? 8.890 -5.912 20.078 1.00 84.44 110 LEU A CA 1
ATOM 810 C C . LEU A 1 110 ? 7.404 -6.026 20.417 1.00 84.44 110 LEU A C 1
ATOM 812 O O . LEU A 1 110 ? 6.926 -7.055 20.900 1.00 84.44 110 LEU A O 1
ATOM 816 N N . ARG A 1 111 ? 6.643 -4.968 20.124 1.00 79.88 111 ARG A N 1
ATOM 817 C CA . ARG A 1 111 ? 5.180 -5.047 20.169 1.00 79.88 111 ARG A CA 1
ATOM 818 C C . ARG A 1 111 ? 4.693 -5.865 18.980 1.00 79.88 111 ARG A C 1
ATOM 820 O O . ARG A 1 111 ? 5.035 -5.558 17.838 1.00 79.88 111 ARG A O 1
ATOM 827 N N . THR A 1 112 ? 3.861 -6.862 19.256 1.00 78.12 112 THR A N 1
ATOM 828 C CA . THR A 1 112 ? 3.228 -7.729 18.255 1.00 78.12 112 THR A CA 1
ATOM 829 C C . THR A 1 112 ? 1.709 -7.579 18.315 1.00 78.12 112 THR A C 1
ATOM 831 O O . THR A 1 112 ? 1.180 -6.877 19.177 1.00 78.12 112 THR A O 1
ATOM 834 N N . ALA A 1 113 ? 0.992 -8.160 17.354 1.00 76.00 113 ALA A N 1
ATOM 835 C CA . ALA A 1 113 ? -0.465 -8.149 17.388 1.00 76.00 113 ALA A CA 1
ATOM 836 C C . ALA A 1 113 ? -0.986 -9.037 18.534 1.00 76.00 113 ALA A C 1
ATOM 838 O O . ALA A 1 113 ? -0.695 -10.227 18.576 1.00 76.00 113 ALA A O 1
ATOM 839 N N . ASP A 1 114 ? -1.828 -8.476 19.405 1.00 65.38 114 ASP A N 1
ATOM 840 C CA . ASP A 1 114 ? -2.363 -9.176 20.587 1.00 65.38 114 ASP A CA 1
ATOM 841 C C . ASP A 1 114 ? -3.418 -10.253 20.251 1.00 65.38 114 ASP A C 1
ATOM 843 O O . ASP A 1 114 ? -3.845 -11.016 21.117 1.00 65.38 114 ASP A O 1
ATOM 847 N N . LYS A 1 115 ? -3.886 -10.307 18.996 1.00 68.75 115 LYS A N 1
ATOM 848 C CA . LYS A 1 115 ? -4.945 -11.217 18.539 1.00 68.75 115 LYS A CA 1
ATOM 849 C C . LYS A 1 115 ? -4.449 -12.107 17.410 1.00 68.75 115 LYS A C 1
ATOM 851 O O . LYS A 1 115 ? -3.960 -11.617 16.393 1.00 68.75 115 LYS A O 1
ATOM 856 N N . ALA A 1 116 ? -4.671 -13.411 17.560 1.00 67.38 116 ALA A N 1
ATOM 857 C CA . ALA A 1 116 ? -4.487 -14.361 16.474 1.00 67.38 116 ALA A CA 1
ATOM 858 C C . ALA A 1 116 ? -5.452 -14.033 15.325 1.00 67.38 116 ALA A C 1
ATOM 860 O O . ALA A 1 116 ? -6.663 -13.915 15.524 1.00 67.38 116 ALA A O 1
ATOM 861 N N . VAL A 1 117 ? -4.917 -13.902 14.113 1.00 68.88 117 VAL A N 1
ATOM 862 C CA . VAL A 1 117 ? -5.733 -13.777 12.904 1.00 68.88 117 VAL A CA 1
ATOM 863 C C . VAL A 1 117 ? -6.047 -15.186 12.418 1.00 68.88 117 VAL A C 1
ATOM 865 O O . VAL A 1 117 ? -5.150 -15.923 12.009 1.00 68.88 117 VAL A O 1
ATOM 868 N N . LEU A 1 118 ? -7.321 -15.572 12.486 1.00 66.56 118 LEU A N 1
ATOM 869 C CA . LEU A 1 118 ? -7.777 -16.849 11.946 1.00 66.56 118 LEU A CA 1
ATOM 870 C C . LEU A 1 118 ? -7.607 -16.843 10.422 1.00 66.56 118 LEU A C 1
ATOM 872 O O . LEU A 1 118 ? -7.992 -15.886 9.748 1.00 66.56 118 LEU A O 1
ATOM 876 N N . GLY A 1 119 ? -7.018 -17.910 9.884 1.00 68.56 119 GLY A N 1
ATOM 877 C CA . GLY A 1 119 ? -6.872 -18.073 8.442 1.00 68.56 119 GLY A CA 1
ATOM 878 C C . GLY A 1 119 ? -8.236 -18.196 7.762 1.00 68.56 119 GLY A C 1
ATOM 879 O O . GLY A 1 119 ? -9.103 -18.936 8.225 1.00 68.56 119 GLY A O 1
ATOM 880 N N . THR A 1 120 ? -8.420 -17.493 6.646 1.00 77.44 120 THR A N 1
ATOM 881 C CA . THR A 1 120 ? -9.605 -17.649 5.794 1.00 77.44 120 THR A CA 1
ATOM 882 C C . THR A 1 120 ? -9.577 -19.029 5.138 1.00 77.44 120 THR A C 1
ATOM 884 O O . THR A 1 120 ? -8.546 -19.435 4.603 1.00 77.44 120 THR A O 1
ATOM 887 N N . ALA A 1 121 ? -10.690 -19.763 5.142 1.00 86.12 121 ALA A N 1
ATOM 888 C CA . ALA A 1 121 ? -10.792 -20.973 4.333 1.00 86.12 121 ALA A CA 1
ATOM 889 C C . ALA A 1 121 ? -10.768 -20.591 2.844 1.00 86.12 121 ALA A C 1
ATOM 891 O O . ALA A 1 121 ? -11.558 -19.758 2.404 1.00 86.12 121 ALA A O 1
ATOM 892 N N . ILE A 1 122 ? -9.863 -21.193 2.074 1.00 92.88 122 ILE A N 1
ATOM 893 C CA . ILE A 1 122 ? -9.735 -20.965 0.630 1.00 92.88 122 ILE A CA 1
ATOM 894 C C . ILE A 1 122 ? -9.820 -22.294 -0.111 1.00 92.88 122 ILE A C 1
ATOM 896 O O . ILE A 1 122 ? -9.485 -23.341 0.443 1.00 92.88 122 ILE A O 1
ATOM 900 N N . SER A 1 123 ? -10.257 -22.244 -1.366 1.00 92.31 123 SER A N 1
ATOM 901 C CA . SER A 1 123 ? -10.261 -23.396 -2.264 1.00 92.31 123 SER A CA 1
ATOM 902 C C . SER A 1 123 ? -9.065 -23.346 -3.226 1.00 92.31 123 SER A C 1
ATOM 904 O O . SER A 1 123 ? -8.530 -22.265 -3.500 1.00 92.31 123 SER A O 1
ATOM 906 N N . PRO A 1 124 ? -8.656 -24.487 -3.808 1.00 93.00 124 PRO A N 1
ATOM 907 C CA . PRO A 1 124 ? -7.676 -24.496 -4.893 1.00 93.00 124 PRO A CA 1
ATOM 908 C C . PRO A 1 124 ? -8.101 -23.647 -6.101 1.00 93.00 124 PRO A C 1
ATOM 910 O O . PRO A 1 124 ? -7.260 -22.991 -6.707 1.00 93.00 124 PRO A O 1
ATOM 913 N N . ALA A 1 125 ? -9.400 -23.606 -6.419 1.00 94.94 125 ALA A N 1
ATOM 914 C CA . ALA A 1 125 ? -9.929 -22.768 -7.497 1.00 94.94 125 ALA A CA 1
ATOM 915 C C . ALA A 1 125 ? -9.701 -21.274 -7.216 1.00 94.94 125 ALA A C 1
ATOM 917 O O . ALA A 1 125 ? -9.178 -20.567 -8.069 1.00 94.94 125 ALA A O 1
ATOM 918 N N . ALA A 1 126 ? -9.955 -20.827 -5.979 1.00 96.12 126 ALA A N 1
ATOM 919 C CA . ALA A 1 126 ? -9.706 -19.441 -5.586 1.00 96.12 126 ALA A CA 1
ATOM 920 C C . ALA A 1 126 ? -8.229 -19.037 -5.739 1.00 96.12 126 ALA A C 1
ATOM 922 O O . ALA A 1 126 ? -7.928 -17.888 -6.059 1.00 96.12 126 ALA A O 1
ATOM 923 N N . CYS A 1 127 ? -7.302 -19.986 -5.545 1.00 96.31 127 CYS A N 1
ATOM 924 C CA . CYS A 1 127 ? -5.874 -19.769 -5.780 1.00 96.31 127 CYS A CA 1
ATOM 925 C C . CYS A 1 127 ? -5.580 -19.462 -7.253 1.00 96.31 127 CYS A C 1
ATOM 927 O O . CYS A 1 127 ? -4.855 -18.510 -7.539 1.00 96.31 127 CYS A O 1
ATOM 929 N N . ALA A 1 128 ? -6.144 -20.246 -8.176 1.00 95.56 128 ALA A N 1
ATOM 930 C CA . ALA A 1 128 ? -5.978 -20.023 -9.610 1.00 95.56 128 ALA A CA 1
ATOM 931 C C . ALA A 1 128 ? -6.592 -18.682 -10.041 1.00 95.56 128 ALA A C 1
ATOM 933 O O . ALA A 1 128 ? -5.899 -17.873 -10.660 1.00 95.56 128 ALA A O 1
ATOM 934 N N . ASP A 1 129 ? -7.829 -18.408 -9.620 1.00 97.38 129 ASP A N 1
ATOM 935 C CA . ASP A 1 129 ? -8.555 -17.180 -9.967 1.00 97.38 129 ASP A CA 1
ATOM 936 C C . ASP A 1 129 ? -7.825 -15.921 -9.471 1.00 97.38 129 ASP A C 1
ATOM 938 O O . ASP A 1 129 ? -7.741 -14.915 -10.179 1.00 97.38 129 ASP A O 1
ATOM 942 N N . ALA A 1 130 ? -7.254 -15.967 -8.261 1.00 97.62 130 ALA A N 1
ATOM 943 C CA . ALA A 1 130 ? -6.482 -14.855 -7.712 1.00 97.62 130 ALA A CA 1
ATOM 944 C C . ALA A 1 130 ? -5.181 -14.606 -8.485 1.00 97.62 130 ALA A C 1
ATOM 946 O O . ALA A 1 130 ? -4.849 -13.450 -8.752 1.00 97.62 130 ALA A O 1
ATOM 947 N N . ILE A 1 131 ? -4.456 -15.667 -8.865 1.00 96.75 131 ILE A N 1
ATOM 948 C CA . ILE A 1 131 ? -3.228 -15.553 -9.667 1.00 96.75 131 ILE A CA 1
ATOM 949 C C . ILE A 1 131 ? -3.554 -14.983 -11.048 1.00 96.75 131 ILE A C 1
ATOM 951 O O . ILE A 1 131 ? -2.896 -14.039 -11.482 1.00 96.75 131 ILE A O 1
ATOM 955 N N . GLU A 1 132 ? -4.571 -15.520 -11.723 1.00 97.19 132 GLU A N 1
ATOM 956 C CA . GLU A 1 132 ? -4.974 -15.069 -13.056 1.00 97.19 132 GLU A CA 1
ATOM 957 C C . GLU A 1 132 ? -5.392 -13.597 -13.042 1.00 97.19 132 GLU A C 1
ATOM 959 O O . GLU A 1 132 ? -4.891 -12.795 -13.839 1.00 97.19 132 GLU A O 1
ATOM 964 N N . TRP A 1 133 ? -6.249 -13.215 -12.089 1.00 98.12 133 TRP A N 1
ATOM 965 C CA . TRP A 1 133 ? -6.660 -11.827 -11.927 1.00 98.12 133 TRP A CA 1
ATOM 966 C C . TRP A 1 133 ? -5.455 -10.919 -11.687 1.00 98.12 133 TRP A C 1
ATOM 968 O O . TRP A 1 133 ? -5.304 -9.908 -12.374 1.00 98.12 133 TRP A O 1
ATOM 978 N N . TRP A 1 134 ? -4.572 -11.287 -10.754 1.00 97.75 134 TRP A N 1
ATOM 979 C CA . TRP A 1 134 ? -3.415 -10.471 -10.395 1.00 97.75 134 TRP A CA 1
ATOM 980 C C . TRP A 1 134 ? -2.485 -10.264 -11.584 1.00 97.75 134 TRP A C 1
ATOM 982 O O . TRP A 1 134 ? -2.168 -9.127 -11.929 1.00 97.75 134 TRP A O 1
ATOM 992 N N . VAL A 1 135 ? -2.104 -11.350 -12.260 1.00 94.56 135 VAL A N 1
ATOM 993 C CA . VAL A 1 135 ? -1.231 -11.303 -13.439 1.00 94.56 135 VAL A CA 1
ATOM 994 C C . VAL A 1 135 ? -1.859 -10.458 -14.547 1.00 94.56 135 VAL A C 1
ATOM 996 O O . VAL A 1 135 ? -1.163 -9.637 -15.139 1.00 94.56 135 VAL A O 1
ATOM 999 N N . SER A 1 136 ? -3.172 -10.566 -14.779 1.00 95.88 136 SER A N 1
ATOM 1000 C CA . SER A 1 136 ? -3.878 -9.715 -15.746 1.00 95.88 136 SER A CA 1
ATOM 1001 C C . SER A 1 136 ? -3.788 -8.222 -15.401 1.00 95.88 136 SER A C 1
ATOM 1003 O O . SER A 1 136 ? -3.620 -7.384 -16.290 1.00 95.88 136 SER A O 1
ATOM 1005 N N . LYS A 1 137 ? -3.882 -7.852 -14.116 1.00 96.50 137 LYS A N 1
ATOM 1006 C CA . LYS A 1 137 ? -3.742 -6.449 -13.691 1.00 96.50 137 LYS A CA 1
ATOM 1007 C C . LYS A 1 137 ? -2.303 -5.951 -13.783 1.00 96.50 137 LYS A C 1
ATOM 1009 O O . LYS A 1 137 ? -2.095 -4.821 -14.223 1.00 96.50 137 LYS A O 1
ATOM 1014 N N . ILE A 1 138 ? -1.325 -6.789 -13.440 1.00 93.69 138 ILE A N 1
ATOM 1015 C CA . ILE A 1 138 ? 0.097 -6.475 -13.618 1.00 93.69 138 ILE A CA 1
ATOM 1016 C C . ILE A 1 138 ? 0.427 -6.255 -15.091 1.00 93.69 138 ILE A C 1
ATOM 1018 O O . ILE A 1 138 ? 1.067 -5.260 -15.408 1.00 93.69 138 ILE A O 1
ATOM 1022 N N . ASP A 1 139 ? -0.052 -7.112 -15.994 1.00 91.88 139 ASP A N 1
ATOM 1023 C CA . ASP A 1 139 ? 0.168 -6.964 -17.439 1.00 91.88 139 ASP A CA 1
ATOM 1024 C C . ASP A 1 139 ? -0.353 -5.611 -17.954 1.00 91.88 139 ASP A C 1
ATOM 1026 O O . ASP A 1 139 ? 0.379 -4.863 -18.603 1.00 91.88 139 ASP A O 1
ATOM 1030 N N . LYS A 1 140 ? -1.573 -5.217 -17.558 1.00 94.19 140 LYS A N 1
ATOM 1031 C CA . LYS A 1 140 ? -2.143 -3.902 -17.906 1.00 94.19 140 LYS A CA 1
ATOM 1032 C C . LYS A 1 140 ? -1.337 -2.736 -17.335 1.00 94.19 140 LYS A C 1
ATOM 1034 O O . LYS A 1 140 ? -1.109 -1.749 -18.031 1.00 94.19 140 LYS A O 1
ATOM 1039 N N . MET A 1 141 ? -0.910 -2.840 -16.079 1.00 93.75 141 MET A N 1
ATOM 1040 C CA . MET A 1 141 ? -0.087 -1.821 -15.428 1.00 93.75 141 MET A CA 1
ATOM 1041 C C . MET A 1 141 ? 1.276 -1.683 -16.116 1.00 93.75 141 MET A C 1
ATOM 1043 O O . MET A 1 141 ? 1.686 -0.570 -16.432 1.00 93.75 141 MET A O 1
ATOM 1047 N N . LEU A 1 142 ? 1.960 -2.793 -16.400 1.00 90.50 142 LEU A N 1
ATOM 1048 C CA . LEU A 1 142 ? 3.225 -2.797 -17.136 1.00 90.50 142 LEU A CA 1
ATOM 1049 C C . LEU A 1 142 ? 3.052 -2.249 -18.554 1.00 90.50 142 LEU A C 1
ATOM 1051 O O . LEU A 1 142 ? 3.946 -1.571 -19.052 1.00 90.50 142 LEU A O 1
ATOM 1055 N N . GLY A 1 143 ? 1.891 -2.454 -19.181 1.00 90.69 143 GLY A N 1
ATOM 1056 C CA . GLY A 1 143 ? 1.533 -1.804 -20.441 1.00 90.69 143 GLY A CA 1
ATOM 1057 C C . GLY A 1 143 ? 1.575 -0.273 -20.370 1.00 90.69 143 GLY A C 1
ATOM 1058 O O . GLY A 1 143 ? 1.982 0.356 -21.337 1.00 90.69 143 GLY A O 1
ATOM 1059 N N . VAL A 1 144 ? 1.221 0.326 -19.229 1.00 91.81 144 VAL A N 1
ATOM 1060 C CA . VAL A 1 144 ? 1.366 1.774 -18.987 1.00 91.81 144 VAL A CA 1
ATOM 1061 C C . VAL A 1 144 ? 2.808 2.132 -18.638 1.00 91.81 144 VAL A C 1
ATOM 1063 O O . VAL A 1 144 ? 3.358 3.079 -19.187 1.00 91.81 144 VAL A O 1
ATOM 1066 N N . LEU A 1 145 ? 3.435 1.374 -17.734 1.00 90.62 145 LEU A N 1
ATOM 1067 C CA . LEU A 1 145 ? 4.777 1.681 -17.231 1.00 90.62 145 LEU A CA 1
ATOM 1068 C C . LEU A 1 145 ? 5.884 1.482 -18.258 1.00 90.62 145 LEU A C 1
ATOM 1070 O O . LEU A 1 145 ? 6.984 1.944 -18.014 1.00 90.62 145 LEU A O 1
ATOM 1074 N N . THR A 1 146 ? 5.615 0.789 -19.361 1.00 89.19 146 THR A N 1
ATOM 1075 C CA . THR A 1 146 ? 6.584 0.563 -20.442 1.00 89.19 146 THR A CA 1
ATOM 1076 C C . THR A 1 146 ? 6.256 1.339 -21.716 1.00 89.19 146 THR A C 1
ATOM 1078 O O . THR A 1 146 ? 6.948 1.182 -22.723 1.00 89.19 146 THR A O 1
ATOM 1081 N N . ASP A 1 147 ? 5.212 2.170 -21.687 1.00 90.38 147 ASP A N 1
ATOM 1082 C CA . ASP A 1 147 ? 4.805 3.025 -22.797 1.00 90.38 147 ASP A CA 1
ATOM 1083 C C . ASP A 1 147 ? 5.609 4.340 -22.759 1.00 90.38 147 ASP A C 1
ATOM 1085 O O . ASP A 1 147 ? 5.377 5.176 -21.882 1.00 90.38 147 ASP A O 1
ATOM 1089 N N . PRO A 1 148 ? 6.560 4.566 -23.688 1.00 89.38 148 PRO A N 1
ATOM 1090 C CA . PRO A 1 148 ? 7.382 5.772 -23.673 1.00 89.38 148 PRO A CA 1
ATOM 1091 C C . PRO A 1 148 ? 6.558 7.050 -23.876 1.00 89.38 148 PRO A C 1
ATOM 1093 O O . PRO A 1 148 ? 6.973 8.105 -23.406 1.00 89.38 148 PRO A O 1
ATOM 1096 N N . ALA A 1 149 ? 5.380 6.977 -24.508 1.00 89.62 149 ALA A N 1
ATOM 1097 C CA . ALA A 1 149 ? 4.518 8.144 -24.691 1.00 89.62 149 ALA A CA 1
ATOM 1098 C C . ALA A 1 149 ? 3.932 8.663 -23.365 1.00 89.62 149 ALA A C 1
ATOM 1100 O O . ALA A 1 149 ? 3.449 9.791 -23.308 1.00 89.62 149 ALA A O 1
ATOM 1101 N N . VAL A 1 150 ? 3.985 7.865 -22.292 1.00 90.00 150 VAL A N 1
ATOM 1102 C CA . VAL A 1 150 ? 3.571 8.282 -20.945 1.00 90.00 150 VAL A CA 1
ATOM 1103 C C . VAL A 1 150 ? 4.615 9.185 -20.286 1.00 90.00 150 VAL A C 1
ATOM 1105 O O . VAL A 1 150 ? 4.267 9.999 -19.438 1.00 90.00 150 VAL A O 1
ATOM 1108 N N . PHE A 1 151 ? 5.888 9.073 -20.667 1.00 90.88 151 PHE A N 1
ATOM 1109 C CA . PHE A 1 151 ? 6.998 9.716 -19.966 1.00 90.88 151 PHE A CA 1
ATOM 1110 C C . PHE A 1 151 ? 7.594 10.847 -20.794 1.00 90.88 151 PHE A C 1
ATOM 1112 O O . PHE A 1 151 ? 8.720 10.743 -21.279 1.00 90.88 151 PHE A O 1
ATOM 1119 N N . THR A 1 152 ? 6.837 11.932 -20.950 1.00 88.94 152 THR A N 1
ATOM 1120 C CA . THR A 1 152 ? 7.266 13.105 -21.717 1.00 88.94 152 THR A CA 1
ATOM 1121 C C . THR A 1 152 ? 7.622 14.310 -20.838 1.00 88.94 152 THR A C 1
ATOM 1123 O O . THR A 1 152 ? 7.137 14.486 -19.713 1.00 88.94 152 THR A O 1
ATOM 1126 N N . ASP A 1 153 ? 8.521 15.152 -21.337 1.00 86.31 153 ASP A N 1
ATOM 1127 C CA . ASP A 1 153 ? 8.780 16.487 -20.806 1.00 86.31 153 ASP A CA 1
ATOM 1128 C C . ASP A 1 153 ? 7.652 17.471 -21.189 1.00 86.31 153 ASP A C 1
ATOM 1130 O O . ASP A 1 153 ? 6.649 17.097 -21.802 1.00 86.31 153 ASP A O 1
ATOM 1134 N N . ALA A 1 154 ? 7.793 18.743 -20.805 1.00 83.75 154 ALA A N 1
ATOM 1135 C CA . ALA A 1 154 ? 6.806 19.778 -21.124 1.00 83.75 154 ALA A CA 1
ATOM 1136 C C . ALA A 1 154 ? 6.685 20.077 -22.634 1.00 83.75 154 ALA A C 1
ATOM 1138 O O . ALA A 1 154 ? 5.663 20.605 -23.067 1.00 83.75 154 ALA A O 1
ATOM 1139 N N . ALA A 1 155 ? 7.704 19.740 -23.429 1.00 85.75 155 ALA A N 1
ATOM 1140 C CA . ALA A 1 155 ? 7.714 19.891 -24.881 1.00 85.75 155 ALA A CA 1
ATOM 1141 C C . ALA A 1 155 ? 7.163 18.649 -25.611 1.00 85.75 155 ALA A C 1
ATOM 1143 O O . ALA A 1 155 ? 7.066 18.654 -26.838 1.00 85.75 155 ALA A O 1
ATOM 1144 N N . GLY A 1 156 ? 6.781 17.599 -24.876 1.00 85.62 156 GLY A N 1
ATOM 1145 C CA . GLY A 1 156 ? 6.274 16.348 -25.436 1.00 85.62 156 GLY A CA 1
ATOM 1146 C C . GLY A 1 156 ? 7.367 15.364 -25.863 1.00 85.62 156 GLY A C 1
ATOM 1147 O O . GLY A 1 156 ? 7.049 14.349 -26.480 1.00 85.62 156 GLY A O 1
ATOM 1148 N N . ASN A 1 157 ? 8.639 15.618 -25.537 1.00 89.56 157 ASN A N 1
ATOM 1149 C CA . ASN A 1 157 ? 9.732 14.696 -25.839 1.00 89.56 157 ASN A CA 1
ATOM 1150 C C . ASN A 1 157 ? 9.873 13.647 -24.742 1.00 89.56 157 ASN A C 1
ATOM 1152 O O . ASN A 1 157 ? 9.680 13.931 -23.564 1.00 89.56 157 ASN A O 1
ATOM 1156 N N . TYR A 1 158 ? 10.263 12.433 -25.116 1.00 91.06 158 TYR A N 1
ATOM 1157 C CA . TYR A 1 158 ? 10.503 11.361 -24.158 1.00 91.06 158 TYR A CA 1
ATOM 1158 C C . TYR A 1 158 ? 11.627 11.700 -23.156 1.00 91.06 158 TYR A C 1
ATOM 1160 O O . TYR A 1 158 ? 12.723 12.098 -23.551 1.00 91.06 158 TYR A O 1
ATOM 1168 N N . SER A 1 159 ? 11.382 11.451 -21.865 1.00 91.44 159 SER A N 1
ATOM 1169 C CA . SER A 1 159 ? 12.347 11.605 -20.772 1.00 91.44 159 SER A CA 1
ATOM 1170 C C . SER A 1 159 ? 12.634 10.260 -20.098 1.00 91.44 159 SER A C 1
ATOM 1172 O O . SER A 1 159 ? 11.812 9.726 -19.346 1.00 91.44 159 SER A O 1
ATOM 1174 N N . SER A 1 160 ? 13.839 9.716 -20.309 1.00 91.44 160 SER A N 1
ATOM 1175 C CA . SER A 1 160 ? 14.268 8.482 -19.633 1.00 91.44 160 SER A CA 1
ATOM 1176 C C . SER A 1 160 ? 14.392 8.639 -18.123 1.00 91.44 160 SER A C 1
ATOM 1178 O O . SER A 1 160 ? 14.122 7.681 -17.404 1.00 91.44 160 SER A O 1
ATOM 1180 N N . ALA A 1 161 ? 14.740 9.829 -17.624 1.00 89.31 161 ALA A N 1
ATOM 1181 C CA . ALA A 1 161 ? 14.798 10.089 -16.188 1.00 89.31 161 ALA A CA 1
ATOM 1182 C C . ALA A 1 161 ? 13.414 9.922 -15.540 1.00 89.31 161 ALA A C 1
ATOM 1184 O O . ALA A 1 161 ? 13.275 9.168 -14.575 1.00 89.31 161 ALA A O 1
ATOM 1185 N N . LYS A 1 162 ? 12.372 10.539 -16.121 1.00 89.50 162 LYS A N 1
ATOM 1186 C CA . LYS A 1 162 ? 10.984 10.375 -15.657 1.00 89.50 162 LYS A CA 1
ATOM 1187 C C . LYS A 1 162 ? 10.514 8.925 -15.746 1.00 89.50 162 LYS A C 1
ATOM 1189 O O . LYS A 1 162 ? 9.855 8.439 -14.830 1.00 89.50 162 LYS A O 1
ATOM 1194 N N . HIS A 1 163 ? 10.879 8.221 -16.816 1.00 91.19 163 HIS A N 1
ATOM 1195 C CA . HIS A 1 163 ? 10.525 6.812 -16.985 1.00 91.19 163 HIS A CA 1
ATOM 1196 C C . HIS A 1 163 ? 11.154 5.933 -15.893 1.00 91.19 163 HIS A C 1
ATOM 1198 O O . HIS A 1 163 ? 10.437 5.183 -15.230 1.00 91.19 163 HIS A O 1
ATOM 1204 N N . ILE A 1 164 ? 12.457 6.081 -15.619 1.00 90.19 164 ILE A N 1
ATOM 1205 C CA . ILE A 1 164 ? 13.135 5.368 -14.522 1.00 90.19 164 ILE A CA 1
ATOM 1206 C C . ILE A 1 164 ? 12.459 5.680 -13.183 1.00 90.19 164 ILE A C 1
ATOM 1208 O O . ILE A 1 164 ? 12.125 4.763 -12.437 1.00 90.19 164 ILE A O 1
ATOM 1212 N N . GLN A 1 165 ? 12.202 6.959 -12.889 1.00 89.50 165 GLN A N 1
ATOM 1213 C CA . GLN A 1 165 ? 11.534 7.367 -11.651 1.00 89.50 165 GLN A CA 1
ATOM 1214 C C . GLN A 1 165 ? 10.145 6.732 -11.506 1.00 89.50 165 GLN A C 1
ATOM 1216 O O . GLN A 1 165 ? 9.807 6.247 -10.423 1.00 89.50 165 GLN A O 1
ATOM 1221 N N . GLY A 1 166 ? 9.347 6.709 -12.576 1.00 90.38 166 GLY A N 1
ATOM 1222 C CA . GLY A 1 166 ? 8.025 6.087 -12.588 1.00 90.38 166 GLY A CA 1
ATOM 1223 C C . GLY A 1 166 ? 8.089 4.585 -12.315 1.00 90.38 166 GLY A C 1
ATOM 1224 O O . GLY A 1 166 ? 7.405 4.097 -11.412 1.00 90.38 166 GLY A O 1
ATOM 1225 N N . LEU A 1 167 ? 8.960 3.869 -13.035 1.00 89.62 167 LEU A N 1
ATOM 1226 C CA . LEU A 1 167 ? 9.146 2.427 -12.874 1.00 89.62 167 LEU A CA 1
ATOM 1227 C C . LEU A 1 167 ? 9.625 2.078 -11.456 1.00 89.62 167 LEU A C 1
ATOM 1229 O O . LEU A 1 167 ? 9.006 1.248 -10.786 1.00 89.62 167 LEU A O 1
ATOM 1233 N N . SER A 1 168 ? 10.654 2.773 -10.957 1.00 88.94 168 SER A N 1
ATOM 1234 C CA . SER A 1 168 ? 11.174 2.565 -9.602 1.00 88.94 168 SER A CA 1
ATOM 1235 C C . SER A 1 168 ? 10.128 2.893 -8.539 1.00 88.94 168 SER A C 1
ATOM 1237 O O . SER A 1 168 ? 9.999 2.164 -7.562 1.00 88.94 168 SER A O 1
ATOM 1239 N N . THR A 1 169 ? 9.339 3.957 -8.708 1.00 91.94 169 THR A N 1
ATOM 1240 C CA . THR A 1 169 ? 8.313 4.330 -7.719 1.00 91.94 169 THR A CA 1
ATOM 1241 C C . THR A 1 169 ? 7.254 3.240 -7.574 1.00 91.94 169 THR A C 1
ATOM 1243 O O . THR A 1 169 ? 6.873 2.908 -6.448 1.00 91.94 169 THR A O 1
ATOM 1246 N N . VAL A 1 170 ? 6.798 2.658 -8.688 1.00 92.81 170 VAL A N 1
ATOM 1247 C CA . VAL A 1 170 ? 5.816 1.571 -8.640 1.00 92.81 170 VAL A CA 1
ATOM 1248 C C . VAL A 1 170 ? 6.431 0.290 -8.089 1.00 92.81 170 VAL A C 1
ATOM 1250 O O . VAL A 1 170 ? 5.834 -0.313 -7.204 1.00 92.81 170 VAL A O 1
ATOM 1253 N N . GLU A 1 171 ? 7.627 -0.117 -8.516 1.00 91.88 171 GLU A N 1
ATOM 1254 C CA . GLU A 1 171 ? 8.275 -1.306 -7.941 1.00 91.88 171 GLU A CA 1
ATOM 1255 C C . GLU A 1 171 ? 8.460 -1.171 -6.420 1.00 91.88 171 GLU A C 1
ATOM 1257 O O . GLU A 1 171 ? 8.120 -2.077 -5.654 1.00 91.88 171 GLU A O 1
ATOM 1262 N N . GLN A 1 172 ? 8.917 -0.006 -5.957 1.00 92.19 172 GLN A N 1
ATOM 1263 C CA . GLN A 1 172 ? 9.091 0.263 -4.532 1.00 92.19 172 GLN A CA 1
ATOM 1264 C C . GLN A 1 172 ? 7.765 0.228 -3.763 1.00 92.19 172 GLN A C 1
ATOM 1266 O O . GLN A 1 172 ? 7.756 -0.199 -2.609 1.00 92.19 172 GLN A O 1
ATOM 1271 N N . LEU A 1 173 ? 6.636 0.607 -4.377 1.00 95.19 173 LEU A N 1
ATOM 1272 C CA . LEU A 1 173 ? 5.317 0.422 -3.764 1.00 95.19 173 LEU A CA 1
ATOM 1273 C C . LEU A 1 173 ? 5.043 -1.063 -3.484 1.00 95.19 173 LEU A C 1
ATOM 1275 O O . LEU A 1 173 ? 4.677 -1.412 -2.363 1.00 95.19 173 LEU A O 1
ATOM 1279 N N . PHE A 1 174 ? 5.261 -1.940 -4.466 1.00 96.00 174 PHE A N 1
ATOM 1280 C CA . PHE A 1 174 ? 5.068 -3.383 -4.293 1.00 96.00 174 PHE A CA 1
ATOM 1281 C C . PHE A 1 174 ? 5.985 -3.959 -3.214 1.00 96.00 174 PHE A C 1
ATOM 1283 O O . PHE A 1 174 ? 5.518 -4.680 -2.330 1.00 96.00 174 PHE A O 1
ATOM 1290 N N . ARG A 1 175 ? 7.271 -3.592 -3.239 1.00 94.06 175 ARG A N 1
ATOM 1291 C CA . ARG A 1 175 ? 8.245 -4.028 -2.229 1.00 94.06 175 ARG A CA 1
ATOM 1292 C C . ARG A 1 175 ? 7.831 -3.587 -0.827 1.00 94.06 175 ARG A C 1
ATOM 1294 O O . ARG A 1 175 ? 7.815 -4.407 0.084 1.00 94.06 175 ARG A O 1
ATOM 1301 N N . ARG A 1 176 ? 7.420 -2.326 -0.652 1.00 95.44 176 ARG A N 1
ATOM 1302 C CA . ARG A 1 176 ? 6.947 -1.800 0.640 1.00 95.44 176 ARG A CA 1
ATOM 1303 C C . ARG A 1 176 ? 5.702 -2.526 1.138 1.00 95.44 176 ARG A C 1
ATOM 1305 O O . ARG A 1 176 ? 5.657 -2.879 2.313 1.00 95.44 176 ARG A O 1
ATOM 1312 N N . VAL A 1 177 ? 4.728 -2.792 0.265 1.00 97.19 177 VAL A N 1
ATOM 1313 C CA . VAL A 1 177 ? 3.521 -3.551 0.633 1.00 97.19 177 VAL A CA 1
ATOM 1314 C C . VAL A 1 177 ? 3.874 -4.984 1.038 1.00 97.19 177 VAL A C 1
ATOM 1316 O O . VAL A 1 177 ? 3.391 -5.450 2.068 1.00 97.19 177 VAL A O 1
ATOM 1319 N N . CYS A 1 178 ? 4.756 -5.659 0.297 1.00 95.50 178 CYS A N 1
ATOM 1320 C CA . CYS A 1 178 ? 5.233 -6.997 0.653 1.00 95.50 178 CYS A CA 1
ATOM 1321 C C . CYS A 1 178 ? 5.943 -6.998 2.018 1.00 95.50 178 CYS A C 1
ATOM 1323 O O . CYS A 1 178 ? 5.618 -7.804 2.889 1.00 95.50 178 CYS A O 1
ATOM 1325 N N . SER A 1 179 ? 6.866 -6.058 2.246 1.00 94.94 179 SER A N 1
ATOM 1326 C CA . SER A 1 179 ? 7.562 -5.913 3.530 1.00 94.94 179 SER A CA 1
ATOM 1327 C C . SER A 1 179 ? 6.596 -5.615 4.675 1.00 94.94 179 SER A C 1
ATOM 1329 O O . SER A 1 179 ? 6.732 -6.167 5.763 1.00 94.94 179 SER A O 1
ATOM 1331 N N . LEU A 1 180 ? 5.577 -4.788 4.433 1.00 94.50 180 LEU A N 1
ATOM 1332 C CA . LEU A 1 180 ? 4.530 -4.481 5.405 1.00 94.50 180 LEU A CA 1
ATOM 1333 C C . LEU A 1 180 ? 3.717 -5.724 5.783 1.00 94.50 180 LEU A C 1
ATOM 1335 O O . LEU A 1 180 ? 3.370 -5.900 6.952 1.00 94.50 180 LEU A O 1
ATOM 1339 N N . GLN A 1 181 ? 3.390 -6.574 4.808 1.00 93.62 181 GLN A N 1
ATOM 1340 C CA . GLN A 1 181 ? 2.683 -7.833 5.044 1.00 93.62 181 GLN A CA 1
ATOM 1341 C C . GLN A 1 181 ? 3.561 -8.849 5.790 1.00 93.62 181 GLN A C 1
ATOM 1343 O O . GLN A 1 181 ? 3.028 -9.632 6.575 1.00 93.62 181 GLN A O 1
ATOM 1348 N N . ALA A 1 182 ? 4.880 -8.823 5.580 1.00 90.94 182 ALA A N 1
ATOM 1349 C CA . ALA A 1 182 ? 5.840 -9.697 6.254 1.00 90.94 182 ALA A CA 1
ATOM 1350 C C . ALA A 1 182 ? 6.178 -9.248 7.690 1.00 90.94 182 ALA A C 1
ATOM 1352 O O . ALA A 1 182 ? 6.439 -10.085 8.553 1.00 90.94 182 ALA A O 1
ATOM 1353 N N . ALA A 1 183 ? 6.122 -7.945 7.983 1.00 89.94 183 ALA A N 1
ATOM 1354 C CA . ALA A 1 183 ? 6.465 -7.352 9.281 1.00 89.94 183 ALA A CA 1
ATOM 1355 C C . ALA A 1 183 ? 5.403 -7.584 10.383 1.00 89.94 183 ALA A C 1
ATOM 1357 O O . ALA A 1 183 ? 5.126 -6.708 11.199 1.00 89.94 183 ALA A O 1
ATOM 1358 N N . HIS A 1 184 ? 4.773 -8.761 10.432 1.00 86.44 184 HIS A N 1
ATOM 1359 C CA . HIS A 1 184 ? 3.704 -9.061 11.391 1.00 86.44 184 HIS A CA 1
ATOM 1360 C C . HIS A 1 184 ? 4.169 -9.008 12.861 1.00 86.44 184 HIS A C 1
ATOM 1362 O O . HIS A 1 184 ? 3.394 -8.627 13.737 1.00 86.44 184 HIS A O 1
ATOM 1368 N N . ARG A 1 185 ? 5.435 -9.362 13.123 1.00 85.00 185 ARG A N 1
ATOM 1369 C CA . ARG A 1 185 ? 6.042 -9.418 14.466 1.00 85.00 185 ARG A CA 1
ATOM 1370 C C . ARG A 1 185 ? 6.674 -8.099 14.934 1.00 85.00 185 ARG A C 1
ATOM 1372 O O . ARG A 1 185 ? 7.236 -8.058 16.020 1.00 85.00 185 ARG A O 1
ATOM 1379 N N . ASP A 1 186 ? 6.590 -7.033 14.144 1.00 89.19 186 ASP A N 1
ATOM 1380 C CA . ASP A 1 186 ? 7.127 -5.724 14.521 1.00 89.19 186 ASP A CA 1
ATOM 1381 C C . ASP A 1 186 ? 6.137 -4.627 14.129 1.00 89.19 186 ASP A C 1
ATOM 1383 O O . ASP A 1 186 ? 6.122 -4.137 12.996 1.00 89.19 186 ASP A O 1
ATOM 1387 N N . LEU A 1 187 ? 5.271 -4.250 15.074 1.00 89.31 187 LEU A N 1
ATOM 1388 C CA . LEU A 1 187 ? 4.244 -3.242 14.818 1.00 89.31 187 LEU A CA 1
ATOM 1389 C C . LEU A 1 187 ? 4.815 -1.845 14.558 1.00 89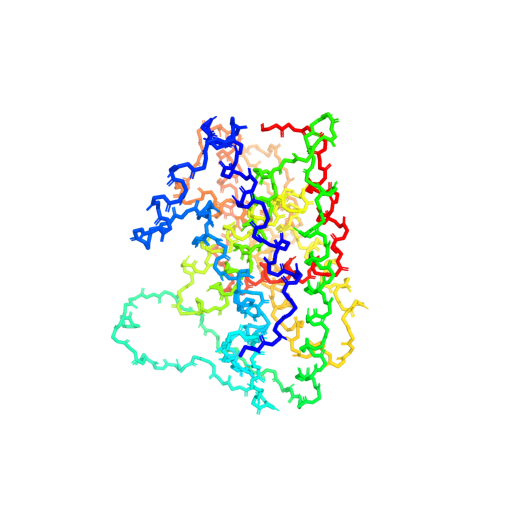.31 187 LEU A C 1
ATOM 1391 O O . LEU A 1 187 ? 4.179 -1.068 13.842 1.00 89.31 187 LEU A O 1
ATOM 1395 N N . GLU A 1 188 ? 5.986 -1.515 15.103 1.00 88.75 188 GLU A N 1
ATOM 1396 C CA . GLU A 1 188 ? 6.591 -0.197 14.906 1.00 88.75 188 GLU A CA 1
ATOM 1397 C C . GLU A 1 188 ? 7.227 -0.106 13.514 1.00 88.75 188 GLU A C 1
ATOM 1399 O O . GLU A 1 188 ? 6.936 0.835 12.769 1.00 88.75 188 GLU A O 1
ATOM 1404 N N . ALA A 1 189 ? 7.976 -1.130 13.087 1.00 90.81 189 ALA A N 1
ATOM 1405 C CA . ALA A 1 189 ? 8.469 -1.214 11.712 1.00 90.81 189 ALA A CA 1
ATOM 1406 C C . ALA A 1 189 ? 7.313 -1.238 10.700 1.00 90.81 189 ALA A C 1
ATOM 1408 O O . ALA A 1 189 ? 7.326 -0.501 9.710 1.00 90.81 189 ALA A O 1
ATOM 1409 N N . ARG A 1 190 ? 6.261 -2.022 10.971 1.00 91.81 190 ARG A N 1
ATOM 1410 C CA . ARG A 1 190 ? 5.064 -2.098 10.121 1.00 91.81 190 ARG A CA 1
ATOM 1411 C C . ARG A 1 190 ? 4.360 -0.744 9.994 1.00 91.81 190 ARG A C 1
ATOM 1413 O O . ARG A 1 190 ? 3.855 -0.416 8.919 1.00 91.81 190 ARG A O 1
ATOM 1420 N N . ARG A 1 191 ? 4.358 0.071 11.054 1.00 91.69 191 ARG A N 1
ATOM 1421 C CA . ARG A 1 191 ? 3.804 1.433 11.041 1.00 91.69 191 ARG A CA 1
ATOM 1422 C C . ARG A 1 191 ? 4.651 2.393 10.201 1.00 91.69 191 ARG A C 1
ATOM 1424 O O . ARG A 1 191 ? 4.096 3.125 9.386 1.00 91.69 191 ARG A O 1
ATOM 1431 N N . VAL A 1 192 ? 5.976 2.364 10.338 1.00 92.38 192 VAL A N 1
ATOM 1432 C CA . VAL A 1 192 ? 6.878 3.173 9.493 1.00 92.38 192 VAL A CA 1
ATOM 1433 C C . VAL A 1 192 ? 6.726 2.796 8.013 1.00 92.38 192 VAL A C 1
ATOM 1435 O O . VAL A 1 192 ? 6.624 3.672 7.150 1.00 92.38 192 VAL A O 1
ATOM 1438 N N . LEU A 1 193 ? 6.621 1.498 7.713 1.00 94.56 193 LEU A N 1
ATOM 1439 C CA . LEU A 1 193 ? 6.375 0.997 6.358 1.00 94.56 193 LEU A CA 1
ATOM 1440 C C . LEU A 1 193 ? 5.012 1.435 5.807 1.00 94.56 193 LEU A C 1
ATOM 1442 O O . LEU A 1 193 ? 4.936 1.803 4.632 1.00 94.56 193 LEU A O 1
ATOM 1446 N N . LEU A 1 194 ? 3.952 1.452 6.627 1.00 95.31 194 LEU A N 1
ATOM 1447 C CA . LEU A 1 194 ? 2.646 1.994 6.228 1.00 95.31 194 LEU A CA 1
ATOM 1448 C C . LEU A 1 194 ? 2.797 3.437 5.753 1.00 95.31 194 LEU A C 1
ATOM 1450 O O . LEU A 1 194 ? 2.345 3.771 4.664 1.00 95.31 194 LEU A O 1
ATOM 1454 N N . PHE A 1 195 ? 3.449 4.286 6.539 1.00 94.38 195 PHE A N 1
ATOM 1455 C CA . PHE A 1 195 ? 3.603 5.698 6.207 1.00 94.38 195 PHE A CA 1
ATOM 1456 C C . PHE A 1 195 ? 4.387 5.921 4.916 1.00 94.38 195 PHE A C 1
ATOM 1458 O O . PHE A 1 195 ? 3.919 6.644 4.038 1.00 94.38 195 PHE A O 1
ATOM 1465 N N . SER A 1 196 ? 5.503 5.209 4.740 1.00 93.88 196 SER A N 1
ATOM 1466 C CA . SER A 1 196 ? 6.255 5.231 3.480 1.00 93.88 196 SER A CA 1
ATOM 1467 C C . SER A 1 196 ? 5.407 4.756 2.286 1.00 93.88 196 SER A C 1
ATOM 1469 O O . SER A 1 196 ? 5.483 5.310 1.184 1.00 93.88 196 SER A O 1
ATOM 1471 N N . THR A 1 197 ? 4.546 3.759 2.505 1.00 95.75 197 THR A N 1
ATOM 1472 C CA . THR A 1 197 ? 3.603 3.258 1.497 1.00 95.75 197 THR A CA 1
ATOM 1473 C C . THR A 1 197 ? 2.556 4.313 1.140 1.00 95.75 197 THR A C 1
ATOM 1475 O O . THR A 1 197 ? 2.351 4.585 -0.042 1.00 95.75 197 THR A O 1
ATOM 1478 N N . LEU A 1 198 ? 1.933 4.958 2.131 1.00 94.88 198 LEU A N 1
ATOM 1479 C CA . LEU A 1 198 ? 0.920 5.992 1.910 1.00 94.88 198 LEU A CA 1
ATOM 1480 C C . LEU A 1 198 ? 1.490 7.221 1.193 1.00 94.88 198 LEU A C 1
ATOM 1482 O O . LEU A 1 198 ? 0.843 7.728 0.281 1.00 94.88 198 LEU A O 1
ATOM 1486 N N . ASP A 1 199 ? 2.710 7.654 1.522 1.00 92.81 199 ASP A N 1
ATOM 1487 C CA . ASP A 1 199 ? 3.370 8.757 0.810 1.00 92.81 199 ASP A CA 1
ATOM 1488 C C . ASP A 1 199 ? 3.624 8.400 -0.671 1.00 92.81 199 ASP A C 1
ATOM 1490 O O . ASP A 1 199 ? 3.498 9.244 -1.562 1.00 92.81 199 ASP A O 1
ATOM 1494 N N . THR A 1 200 ? 3.925 7.128 -0.959 1.00 93.19 200 THR A N 1
ATOM 1495 C CA . THR A 1 200 ? 4.078 6.625 -2.337 1.00 93.19 200 THR A CA 1
ATOM 1496 C C . THR A 1 200 ? 2.737 6.607 -3.071 1.00 93.19 200 THR A C 1
ATOM 1498 O O . THR A 1 200 ? 2.638 7.087 -4.200 1.00 93.19 200 THR A O 1
ATOM 1501 N N . VAL A 1 201 ? 1.682 6.112 -2.418 1.00 92.56 201 VAL A N 1
ATOM 1502 C CA . VAL A 1 201 ? 0.311 6.112 -2.951 1.00 92.56 201 VAL A CA 1
ATOM 1503 C C . VAL A 1 201 ? -0.167 7.536 -3.228 1.00 92.56 201 VAL A C 1
ATOM 1505 O O . VAL A 1 201 ? -0.728 7.786 -4.292 1.00 92.56 201 VAL A O 1
ATOM 1508 N N . GLN A 1 202 ? 0.088 8.489 -2.329 1.00 91.00 202 GLN A N 1
ATOM 1509 C CA . GLN A 1 202 ? -0.227 9.906 -2.528 1.00 91.00 202 GLN A CA 1
ATOM 1510 C C . GLN A 1 202 ? 0.395 10.434 -3.828 1.00 91.00 202 GLN A C 1
ATOM 1512 O O . GLN A 1 202 ? -0.300 11.064 -4.629 1.00 91.00 202 GLN A O 1
ATOM 1517 N N . ARG A 1 203 ? 1.675 10.131 -4.087 1.00 88.12 203 ARG A N 1
ATOM 1518 C CA . ARG A 1 203 ? 2.346 10.531 -5.335 1.00 88.12 203 ARG A CA 1
ATOM 1519 C C . ARG A 1 203 ? 1.704 9.898 -6.568 1.00 88.12 203 ARG A C 1
ATOM 1521 O O . ARG A 1 203 ? 1.508 10.593 -7.555 1.00 88.12 203 ARG A O 1
ATOM 1528 N N . LEU A 1 204 ? 1.336 8.619 -6.497 1.00 88.94 204 LEU A N 1
ATOM 1529 C CA . LEU A 1 204 ? 0.788 7.854 -7.626 1.00 88.94 204 LEU A CA 1
ATOM 1530 C C . LEU A 1 204 ? -0.716 8.068 -7.873 1.00 88.94 204 LEU A C 1
ATOM 1532 O O . LEU A 1 204 ? -1.221 7.705 -8.932 1.00 88.94 204 LEU A O 1
ATOM 1536 N N . THR A 1 205 ? -1.444 8.647 -6.918 1.00 83.00 205 THR A N 1
ATOM 1537 C CA . THR A 1 205 ? -2.903 8.861 -7.005 1.00 83.00 205 THR A CA 1
ATOM 1538 C C . THR A 1 205 ? -3.312 10.333 -6.965 1.00 83.00 205 THR A C 1
ATOM 1540 O O . THR A 1 205 ? -4.492 10.641 -7.154 1.00 83.00 205 THR A O 1
ATOM 1543 N N . ALA A 1 206 ? -2.356 11.238 -6.723 1.00 81.19 206 ALA A N 1
ATOM 1544 C CA . ALA A 1 206 ? -2.570 12.667 -6.496 1.00 81.19 206 ALA A CA 1
ATOM 1545 C C . ALA A 1 206 ? -3.559 12.993 -5.355 1.00 81.19 206 ALA A C 1
ATOM 1547 O O . ALA A 1 206 ? -4.151 14.071 -5.337 1.00 81.19 206 ALA A O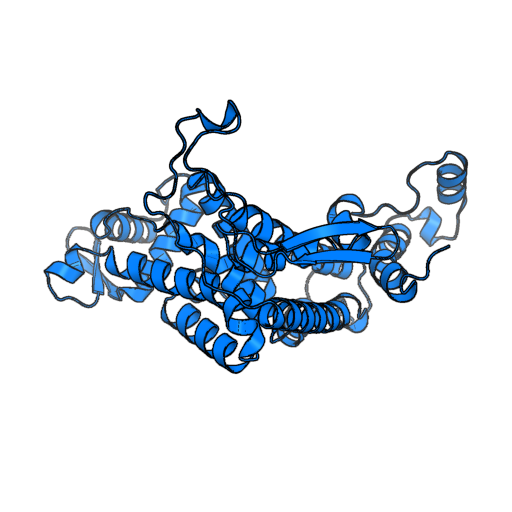 1
ATOM 1548 N N . GLN A 1 207 ? -3.747 12.068 -4.412 1.00 85.38 207 GLN A N 1
ATOM 1549 C CA . GLN A 1 207 ? -4.542 12.268 -3.200 1.00 85.38 207 GLN A CA 1
ATOM 1550 C C . GLN A 1 207 ? -3.656 12.782 -2.062 1.00 85.38 207 GLN A C 1
ATOM 1552 O O . GLN A 1 207 ? -2.476 12.449 -2.002 1.00 85.38 207 GLN A O 1
ATOM 1557 N N . ASN A 1 208 ? -4.207 13.562 -1.134 1.00 90.00 208 ASN A N 1
ATOM 1558 C CA . ASN A 1 208 ? -3.501 13.912 0.100 1.00 90.00 208 ASN A CA 1
ATOM 1559 C C . ASN A 1 208 ? -3.617 12.793 1.149 1.00 90.00 208 ASN A C 1
ATOM 1561 O O . ASN A 1 208 ? -4.483 11.918 1.057 1.00 90.00 208 ASN A O 1
ATOM 1565 N N . ILE A 1 209 ? -2.742 12.835 2.158 1.00 90.44 209 ILE A N 1
ATOM 1566 C CA . ILE A 1 209 ? -2.682 11.812 3.208 1.00 90.44 209 ILE A CA 1
ATOM 1567 C C . ILE A 1 209 ? -3.994 11.723 3.997 1.00 90.44 209 ILE A C 1
ATOM 1569 O O . ILE A 1 209 ? -4.436 10.633 4.330 1.00 90.44 209 ILE A O 1
ATOM 1573 N N . GLU A 1 210 ? -4.654 12.853 4.246 1.00 92.12 210 GLU A N 1
ATOM 1574 C CA . GLU A 1 210 ? -5.926 12.922 4.964 1.00 92.12 210 GLU A CA 1
ATOM 1575 C C . GLU A 1 210 ? -7.052 12.267 4.160 1.00 92.12 210 GLU A C 1
ATOM 1577 O O . GLU A 1 210 ? -7.878 11.550 4.719 1.00 92.12 210 GLU A O 1
ATOM 1582 N N . GLY A 1 211 ? -7.062 12.461 2.837 1.00 92.38 211 GLY A N 1
ATOM 1583 C CA . GLY A 1 211 ? -8.020 11.825 1.940 1.00 92.38 211 GLY A CA 1
ATOM 1584 C C . GLY A 1 211 ? -7.889 10.307 1.976 1.00 92.38 211 GLY A C 1
ATOM 1585 O O . GLY A 1 211 ? -8.865 9.614 2.264 1.00 92.38 211 GLY A O 1
ATOM 1586 N N . ILE A 1 212 ? -6.672 9.788 1.778 1.00 93.06 212 ILE A N 1
ATOM 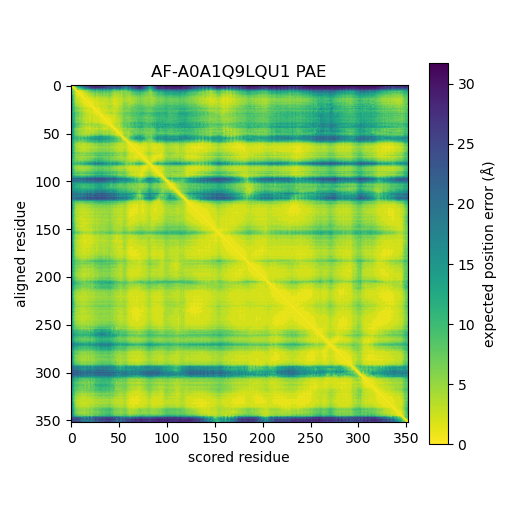1587 C CA . ILE A 1 212 ? -6.403 8.339 1.816 1.00 93.06 212 ILE A CA 1
ATOM 1588 C C . ILE A 1 212 ? -6.414 7.750 3.234 1.00 93.06 212 ILE A C 1
ATOM 1590 O O . ILE A 1 212 ? -6.439 6.535 3.388 1.00 93.06 212 ILE A O 1
ATOM 1594 N N . ALA A 1 213 ? -6.416 8.566 4.284 1.00 95.00 213 ALA A N 1
ATOM 1595 C CA . ALA A 1 213 ? -6.611 8.115 5.661 1.00 95.00 213 ALA A CA 1
ATOM 1596 C C . ALA A 1 213 ? -8.055 8.311 6.156 1.00 95.00 213 ALA A C 1
ATOM 1598 O O . ALA A 1 213 ? -8.328 8.073 7.329 1.00 95.00 213 ALA A O 1
ATOM 1599 N N . SER A 1 214 ? -8.990 8.734 5.299 1.00 96.12 214 SER A N 1
ATOM 1600 C CA . SER A 1 214 ? -10.403 8.869 5.671 1.00 96.12 214 SER A CA 1
ATOM 1601 C C . SER A 1 214 ? -11.160 7.545 5.541 1.00 96.12 214 SER A C 1
ATOM 1603 O O . SER A 1 214 ? -10.947 6.762 4.607 1.00 96.12 214 SER A O 1
ATOM 1605 N N . LEU A 1 215 ? -12.087 7.298 6.470 1.00 97.50 215 LEU A N 1
ATOM 1606 C CA . LEU A 1 215 ? -12.882 6.072 6.483 1.00 97.50 215 LEU A CA 1
ATOM 1607 C C . LEU A 1 215 ? -13.804 5.979 5.263 1.00 97.50 215 LEU A C 1
ATOM 1609 O O . LEU A 1 215 ? -13.960 4.898 4.691 1.00 97.50 215 LEU A O 1
ATOM 1613 N N . LYS A 1 216 ? -14.387 7.101 4.832 1.00 97.50 216 LYS A N 1
ATOM 1614 C CA . LYS A 1 216 ? -15.221 7.185 3.632 1.00 97.50 216 LYS A CA 1
ATOM 1615 C C . LYS A 1 216 ? -14.445 6.777 2.391 1.00 97.50 216 LYS A C 1
ATOM 1617 O O . LYS A 1 216 ? -14.964 5.987 1.600 1.00 97.50 216 LYS A O 1
ATOM 1622 N N . PHE A 1 217 ? -13.222 7.279 2.217 1.00 96.69 217 PHE A N 1
ATOM 1623 C CA . PHE A 1 217 ? -12.393 6.908 1.073 1.00 96.69 217 PHE A CA 1
ATOM 1624 C C . PHE A 1 217 ? -12.056 5.418 1.107 1.00 96.69 217 PHE A C 1
ATOM 1626 O O . PHE A 1 217 ? -12.348 4.717 0.143 1.00 96.69 217 PHE A O 1
ATOM 1633 N N . ALA A 1 218 ? -11.553 4.909 2.234 1.00 98.19 218 ALA A N 1
ATOM 1634 C CA . ALA A 1 218 ? -11.195 3.498 2.372 1.00 98.19 218 ALA A CA 1
ATOM 1635 C C . ALA A 1 218 ? -12.395 2.557 2.131 1.00 98.19 218 ALA A C 1
ATOM 1637 O O . ALA A 1 218 ? -12.271 1.561 1.420 1.00 98.19 218 ALA A O 1
ATOM 1638 N N . THR A 1 219 ? -13.577 2.906 2.650 1.00 98.62 219 THR A N 1
ATOM 1639 C CA . THR A 1 219 ? -14.823 2.142 2.446 1.00 98.62 219 THR A CA 1
ATOM 1640 C C . THR A 1 219 ? -15.269 2.170 0.984 1.00 98.62 219 THR A C 1
ATOM 1642 O O . THR A 1 219 ? -15.629 1.136 0.428 1.00 98.62 219 THR A O 1
ATOM 1645 N N . THR A 1 220 ? -15.215 3.338 0.338 1.00 98.25 220 THR A N 1
ATOM 1646 C CA . THR A 1 220 ? -15.568 3.482 -1.086 1.00 98.25 220 THR A CA 1
ATOM 1647 C C . THR A 1 220 ? -14.616 2.673 -1.966 1.00 98.25 220 THR A C 1
ATOM 1649 O O . THR A 1 220 ? -15.052 1.986 -2.887 1.00 98.25 220 THR A O 1
ATOM 1652 N N . THR A 1 221 ? -13.321 2.712 -1.654 1.00 98.12 221 THR A N 1
ATOM 1653 C CA . THR A 1 221 ? -12.289 1.929 -2.333 1.00 98.12 221 THR A CA 1
ATOM 1654 C C . THR A 1 221 ? -12.524 0.431 -2.172 1.00 98.12 221 THR A C 1
ATOM 1656 O O . THR A 1 221 ? -12.527 -0.288 -3.168 1.00 98.12 221 THR A O 1
ATOM 1659 N N . LEU A 1 222 ? -12.793 -0.051 -0.954 1.00 98.75 222 LEU A N 1
ATOM 1660 C CA . LEU A 1 222 ? -13.115 -1.462 -0.727 1.00 98.75 222 LEU A CA 1
ATOM 1661 C C . LEU A 1 222 ? -14.346 -1.892 -1.530 1.00 98.75 222 LEU A C 1
ATOM 1663 O O . LEU A 1 222 ? -14.295 -2.912 -2.208 1.00 98.75 222 LEU A O 1
ATOM 1667 N N . HIS A 1 223 ? -15.405 -1.084 -1.534 1.00 98.62 223 HIS A N 1
ATOM 1668 C CA . HIS A 1 223 ? -16.607 -1.384 -2.309 1.00 98.62 223 HIS A CA 1
ATOM 1669 C C . HIS A 1 223 ? -16.329 -1.462 -3.818 1.00 98.62 223 HIS A C 1
ATOM 1671 O O . HIS A 1 223 ? -16.806 -2.358 -4.513 1.00 98.62 223 HIS A O 1
ATOM 1677 N N . ARG A 1 224 ? -15.495 -0.556 -4.337 1.00 98.31 224 ARG A N 1
ATOM 1678 C CA . ARG A 1 224 ? -15.047 -0.589 -5.734 1.00 98.31 224 ARG A CA 1
ATOM 1679 C C . ARG A 1 224 ? -14.275 -1.872 -6.052 1.00 98.31 224 ARG A C 1
ATOM 1681 O O . ARG A 1 224 ? -14.464 -2.454 -7.119 1.00 98.31 224 ARG A O 1
ATOM 1688 N N . LEU A 1 225 ? -13.433 -2.334 -5.129 1.00 98.56 225 LEU A N 1
ATOM 1689 C CA . LEU A 1 225 ? -12.700 -3.593 -5.267 1.00 98.56 225 LEU A CA 1
ATOM 1690 C C . LEU A 1 225 ? -13.628 -4.809 -5.218 1.00 98.56 225 LEU A C 1
ATOM 1692 O O . LEU A 1 225 ? -13.469 -5.718 -6.027 1.00 98.56 225 LEU A O 1
ATOM 1696 N N . GLU A 1 226 ? -14.629 -4.811 -4.340 1.00 98.56 226 GLU A N 1
ATOM 1697 C CA . GLU A 1 226 ? -15.661 -5.855 -4.293 1.00 98.56 226 GLU A CA 1
ATOM 1698 C C . GLU A 1 226 ? -16.420 -5.979 -5.618 1.00 98.56 226 GLU A C 1
ATOM 1700 O O . GLU A 1 226 ? -16.795 -7.082 -6.006 1.00 98.56 226 GLU A O 1
ATOM 1705 N N . GLN A 1 227 ? -16.628 -4.875 -6.334 1.00 98.19 227 GLN A N 1
ATOM 1706 C CA . GLN A 1 227 ? -17.265 -4.889 -7.652 1.00 98.19 227 GLN A CA 1
ATOM 1707 C C . GLN A 1 227 ? -16.308 -5.323 -8.774 1.00 98.19 227 GLN A C 1
ATOM 1709 O O . GLN A 1 227 ? -16.728 -5.966 -9.732 1.00 98.19 227 GLN A O 1
ATOM 1714 N N . ALA A 1 228 ? -15.025 -4.962 -8.680 1.00 97.88 228 ALA A N 1
ATOM 1715 C CA . ALA A 1 228 ? -14.042 -5.175 -9.744 1.00 97.88 228 ALA A CA 1
ATOM 1716 C C . ALA A 1 228 ? -13.313 -6.532 -9.683 1.00 97.88 228 ALA A C 1
ATOM 1718 O O . ALA A 1 228 ? -12.736 -6.968 -10.687 1.00 97.88 228 ALA A O 1
ATOM 1719 N N . ILE A 1 229 ? -13.272 -7.176 -8.514 1.00 98.38 229 ILE A N 1
ATOM 1720 C CA . ILE A 1 229 ? -12.623 -8.475 -8.307 1.00 98.38 229 ILE A CA 1
ATOM 1721 C C . ILE A 1 229 ? -13.656 -9.596 -8.507 1.00 98.38 229 ILE A C 1
ATOM 1723 O O . ILE A 1 229 ? -14.682 -9.584 -7.829 1.00 98.38 229 ILE A O 1
ATOM 1727 N N . PRO A 1 230 ? -13.405 -10.581 -9.394 1.00 97.94 230 PRO A N 1
ATOM 1728 C CA . PRO A 1 230 ? -14.288 -11.731 -9.582 1.00 97.94 230 PRO A CA 1
ATOM 1729 C C . PRO A 1 230 ? -14.481 -12.529 -8.291 1.00 97.94 230 PRO A C 1
ATOM 1731 O O . PRO A 1 230 ? -13.527 -12.701 -7.533 1.00 97.94 230 PRO A O 1
ATOM 1734 N N . GLU A 1 231 ? -15.683 -13.076 -8.081 1.00 97.12 231 GLU A N 1
ATOM 1735 C CA . GLU A 1 231 ? -16.050 -13.816 -6.860 1.00 97.12 231 GLU A CA 1
ATOM 1736 C C . GLU A 1 231 ? -15.026 -14.883 -6.458 1.00 97.12 231 GLU A C 1
ATOM 1738 O O . GLU A 1 231 ? -14.666 -14.971 -5.289 1.00 97.12 231 GLU A O 1
ATOM 1743 N N . GLY A 1 232 ? -14.496 -15.642 -7.420 1.00 96.69 232 GLY A N 1
ATOM 1744 C CA . GLY A 1 232 ? -13.513 -16.694 -7.153 1.00 96.69 232 GLY A CA 1
ATOM 1745 C C . GLY A 1 232 ? -12.182 -16.190 -6.581 1.00 96.69 232 GLY A C 1
ATOM 1746 O O . GLY A 1 232 ? -11.577 -16.860 -5.749 1.00 96.69 232 GLY A O 1
ATOM 1747 N N . ALA A 1 233 ? -11.759 -14.970 -6.924 1.00 97.81 233 ALA A N 1
ATOM 1748 C CA . ALA A 1 233 ? -10.509 -14.374 -6.445 1.00 97.81 233 ALA A CA 1
ATOM 1749 C C . ALA A 1 233 ? -10.663 -13.626 -5.103 1.00 97.81 233 ALA A C 1
ATOM 1751 O O . ALA A 1 233 ? -9.682 -13.420 -4.378 1.00 97.81 233 ALA A O 1
ATOM 1752 N N . LYS A 1 234 ? -11.890 -13.220 -4.743 1.00 97.25 234 LYS A N 1
ATOM 1753 C CA . LYS A 1 234 ? -12.175 -12.444 -3.522 1.00 97.25 234 LYS A CA 1
ATOM 1754 C C . LYS A 1 234 ? -11.685 -13.101 -2.227 1.00 97.25 234 LYS A C 1
ATOM 1756 O O . LYS A 1 234 ? -11.108 -12.365 -1.427 1.00 97.25 234 LYS A O 1
ATOM 1761 N N . PRO A 1 235 ? -11.839 -14.426 -2.000 1.00 96.25 235 PRO A N 1
ATOM 1762 C CA . PRO A 1 235 ? -11.399 -15.077 -0.765 1.00 96.25 235 PRO A CA 1
ATOM 1763 C C . PRO A 1 235 ? -9.908 -14.917 -0.465 1.00 96.25 235 PRO A C 1
ATOM 1765 O O . PRO A 1 235 ? -9.516 -15.035 0.692 1.00 96.25 235 PRO A O 1
ATOM 1768 N N . ILE A 1 236 ? -9.087 -14.649 -1.486 1.00 96.88 236 ILE A N 1
ATOM 1769 C CA . ILE A 1 236 ? -7.651 -14.397 -1.336 1.00 96.88 236 ILE A CA 1
ATOM 1770 C C . ILE A 1 236 ? -7.363 -12.899 -1.294 1.00 96.88 236 ILE A C 1
ATOM 1772 O O . ILE A 1 236 ? -6.611 -12.439 -0.438 1.00 96.88 236 ILE A O 1
ATOM 1776 N N . LEU A 1 237 ? -7.958 -12.125 -2.203 1.00 97.88 237 LEU A N 1
ATOM 1777 C CA . LEU A 1 237 ? -7.536 -10.745 -2.432 1.00 97.88 237 LEU A CA 1
ATOM 1778 C C . LEU A 1 237 ? -8.158 -9.728 -1.473 1.00 97.88 237 LEU A C 1
ATOM 1780 O O . LEU A 1 237 ? -7.512 -8.729 -1.179 1.00 97.88 237 LEU A O 1
ATOM 1784 N N . LEU A 1 238 ? -9.383 -9.941 -0.988 1.00 97.62 238 LEU A N 1
ATOM 1785 C CA . LEU A 1 238 ? -10.114 -8.941 -0.199 1.00 97.62 238 LEU A CA 1
ATOM 1786 C C . LEU A 1 238 ? -9.951 -8.997 1.328 1.00 97.62 238 LEU A C 1
ATOM 1788 O O . LEU A 1 238 ? -10.079 -7.934 1.939 1.00 97.62 238 LEU A O 1
ATOM 1792 N N . PRO A 1 239 ? -9.660 -10.135 1.993 1.00 96.12 239 PRO A N 1
ATOM 1793 C CA . PRO A 1 239 ? -9.675 -10.183 3.455 1.00 96.12 239 PRO A CA 1
ATOM 1794 C C . PRO A 1 239 ? -8.769 -9.147 4.128 1.00 96.12 239 PRO A C 1
ATOM 1796 O O . PRO A 1 239 ? -9.221 -8.429 5.017 1.00 96.12 239 PRO A O 1
ATOM 1799 N N . ALA A 1 240 ? -7.514 -9.009 3.691 1.00 95.19 240 ALA A N 1
ATOM 1800 C CA . ALA A 1 240 ? -6.596 -8.020 4.262 1.00 95.19 240 ALA A CA 1
ATOM 1801 C C . ALA A 1 240 ? -7.065 -6.573 4.029 1.00 95.19 240 ALA A C 1
ATOM 1803 O O . ALA A 1 240 ? -6.961 -5.739 4.928 1.00 95.19 240 ALA A O 1
ATOM 1804 N N . ALA A 1 241 ? -7.625 -6.289 2.852 1.00 97.75 241 ALA A N 1
ATOM 1805 C CA . ALA A 1 241 ? -8.184 -4.985 2.514 1.00 97.75 241 ALA A CA 1
ATOM 1806 C C . ALA A 1 241 ? -9.398 -4.638 3.398 1.00 97.75 241 ALA A C 1
ATOM 1808 O O . ALA A 1 241 ? -9.483 -3.529 3.922 1.00 97.75 241 ALA A O 1
ATOM 1809 N N . ALA A 1 242 ? -10.291 -5.601 3.645 1.00 97.81 242 ALA A N 1
ATOM 1810 C CA . ALA A 1 242 ? -11.433 -5.426 4.540 1.00 97.81 242 ALA A CA 1
ATOM 1811 C C . ALA A 1 242 ? -10.997 -5.169 5.993 1.00 97.81 242 ALA A C 1
ATOM 1813 O O . ALA A 1 242 ? -11.506 -4.252 6.643 1.00 97.81 242 ALA A O 1
ATOM 1814 N N . ARG A 1 243 ? -9.996 -5.913 6.487 1.00 96.25 243 ARG A N 1
ATOM 1815 C CA . ARG A 1 243 ? -9.424 -5.677 7.824 1.00 96.25 243 ARG A CA 1
ATOM 1816 C C . ARG A 1 243 ? -8.776 -4.297 7.948 1.00 96.25 243 ARG A C 1
ATOM 1818 O O . ARG A 1 243 ? -8.876 -3.690 9.008 1.00 96.25 243 ARG A O 1
ATOM 1825 N N . ALA A 1 244 ? -8.175 -3.773 6.878 1.00 97.25 244 ALA A N 1
ATOM 1826 C CA . ALA A 1 244 ? -7.627 -2.416 6.860 1.00 97.25 244 ALA A CA 1
ATOM 1827 C C . ALA A 1 244 ? -8.701 -1.342 7.091 1.00 97.25 244 ALA A C 1
ATOM 1829 O O . ALA A 1 244 ? -8.506 -0.422 7.887 1.00 97.25 244 ALA A O 1
ATOM 1830 N N . VAL A 1 245 ? -9.844 -1.468 6.409 1.00 98.50 245 VAL A N 1
ATOM 1831 C CA . VAL A 1 245 ? -10.974 -0.537 6.562 1.00 98.50 245 VAL A CA 1
ATOM 1832 C C . VAL A 1 245 ? -11.541 -0.608 7.977 1.00 98.50 245 VAL A C 1
ATOM 1834 O O . VAL A 1 245 ? -11.825 0.426 8.582 1.00 98.50 245 VAL A O 1
ATOM 1837 N N . GLU A 1 246 ? -11.663 -1.812 8.535 1.00 97.94 246 GLU A N 1
ATOM 1838 C CA . GLU A 1 246 ? -12.141 -1.986 9.905 1.00 97.94 246 GLU A CA 1
ATOM 1839 C C . GLU A 1 246 ? -11.151 -1.440 10.945 1.00 97.94 246 GLU A C 1
ATOM 1841 O O . GLU A 1 246 ? -11.548 -0.763 11.890 1.00 97.94 246 GLU A O 1
ATOM 1846 N N . ALA A 1 247 ? -9.848 -1.627 10.737 1.00 96.94 247 ALA A N 1
ATOM 1847 C CA . ALA A 1 247 ? -8.822 -1.003 11.564 1.00 96.94 247 ALA A CA 1
ATOM 1848 C C . ALA A 1 247 ? -8.914 0.532 11.533 1.00 96.94 247 ALA A C 1
ATOM 1850 O O . ALA A 1 247 ? -8.803 1.181 12.572 1.00 96.94 247 ALA A O 1
ATOM 1851 N N . LEU A 1 248 ? -9.177 1.130 10.369 1.00 97.81 248 LEU A N 1
ATOM 1852 C CA . LEU A 1 248 ? -9.373 2.576 10.270 1.00 97.81 248 LEU A CA 1
ATOM 1853 C C . LEU A 1 248 ? -10.649 3.042 10.995 1.00 97.81 248 LEU A C 1
ATOM 1855 O O . LEU A 1 248 ? -10.644 4.080 11.658 1.00 97.81 248 LEU A O 1
ATOM 1859 N N . ARG A 1 249 ? -11.724 2.246 10.946 1.00 97.88 249 ARG A N 1
ATOM 1860 C CA . ARG A 1 249 ? -12.945 2.483 11.734 1.00 97.88 249 ARG A CA 1
ATOM 1861 C C . ARG A 1 249 ? -12.661 2.461 13.235 1.00 97.88 249 ARG A C 1
ATOM 1863 O O . ARG A 1 249 ? -13.181 3.302 13.964 1.00 97.88 249 ARG A O 1
ATOM 1870 N N . GLN A 1 250 ? -11.813 1.544 13.692 1.00 97.38 250 GLN A N 1
ATOM 1871 C CA . GLN A 1 250 ? -11.388 1.457 15.090 1.00 97.38 250 GLN A CA 1
ATOM 1872 C C . GLN A 1 250 ? -10.541 2.661 15.523 1.00 97.38 250 GLN A C 1
ATOM 1874 O O . GLN A 1 250 ? -10.759 3.169 16.620 1.00 97.38 250 GLN A O 1
ATOM 1879 N N . VAL A 1 251 ? -9.664 3.189 14.657 1.00 97.12 251 VAL A N 1
ATOM 1880 C CA . VAL A 1 251 ? -8.979 4.474 14.914 1.00 97.12 251 VAL A CA 1
ATOM 1881 C C . VAL A 1 251 ? -10.005 5.595 15.096 1.00 97.12 251 VAL A C 1
ATOM 1883 O O . VAL A 1 251 ? -9.963 6.330 16.074 1.00 97.12 251 VAL A O 1
ATOM 1886 N N . GLN A 1 252 ? -11.004 5.702 14.217 1.00 96.94 252 GLN A N 1
ATOM 1887 C CA . GLN A 1 252 ? -12.068 6.695 14.397 1.00 96.94 252 GLN A CA 1
ATOM 1888 C C . GLN A 1 252 ? -12.854 6.496 15.706 1.00 96.94 252 GLN A C 1
ATOM 1890 O O . GLN A 1 252 ? -13.220 7.465 16.373 1.00 96.94 252 GLN A O 1
ATOM 1895 N N . TYR A 1 253 ? -13.093 5.247 16.103 1.00 96.38 253 TYR A N 1
ATOM 1896 C CA . TYR A 1 253 ? -13.761 4.901 17.358 1.00 96.38 253 TYR A CA 1
ATOM 1897 C C . TYR A 1 253 ? -12.919 5.203 18.614 1.00 96.38 253 TYR A C 1
ATOM 1899 O O . TYR A 1 253 ? -13.472 5.326 19.713 1.00 96.38 253 TYR A O 1
ATOM 1907 N N . GLY A 1 254 ? -11.599 5.355 18.464 1.00 96.75 254 GLY A N 1
ATOM 1908 C CA . GLY A 1 254 ? -10.655 5.669 19.536 1.00 96.75 254 GLY A CA 1
ATOM 1909 C C . GLY A 1 254 ? -10.800 7.078 20.122 1.00 96.75 254 GLY A C 1
ATOM 1910 O O . GLY A 1 254 ? -10.243 7.349 21.185 1.00 96.75 254 GLY A O 1
ATOM 1911 N N . PHE A 1 255 ? -11.589 7.967 19.508 1.00 97.38 255 PHE A N 1
ATOM 1912 C CA . PHE A 1 255 ? -11.946 9.278 20.072 1.00 97.38 255 PHE A CA 1
ATOM 1913 C C . PHE A 1 255 ? -12.971 9.161 21.213 1.00 97.38 255 PHE A C 1
ATOM 1915 O O . PHE A 1 255 ? -14.145 9.528 21.094 1.00 97.38 255 PHE A O 1
ATOM 1922 N N . TYR A 1 256 ? -12.516 8.616 22.341 1.00 95.88 256 TYR A N 1
ATOM 1923 C CA . TYR A 1 256 ? -13.366 8.152 23.435 1.00 95.88 256 TYR A CA 1
ATOM 1924 C C . TYR A 1 256 ? -14.170 9.270 24.113 1.00 95.88 256 TYR A C 1
ATOM 1926 O O . TYR A 1 256 ? -15.305 9.018 24.510 1.00 95.88 256 TYR A O 1
ATOM 1934 N N . VAL A 1 257 ? -13.624 10.490 24.218 1.00 93.62 257 VAL A N 1
ATOM 1935 C CA . VAL A 1 257 ? -14.298 11.630 24.873 1.00 93.62 257 VAL A CA 1
ATOM 1936 C C . VAL A 1 257 ? -15.576 12.002 24.125 1.00 93.62 257 VAL A C 1
ATOM 1938 O O . VAL A 1 257 ? -16.651 12.081 24.715 1.00 93.62 257 VAL A O 1
ATOM 1941 N N . ALA A 1 258 ? -15.471 12.181 22.805 1.00 92.69 258 ALA A N 1
ATOM 1942 C CA . ALA A 1 258 ? -16.622 12.493 21.965 1.00 92.69 258 ALA A CA 1
ATOM 1943 C C . ALA A 1 258 ? -17.639 11.346 21.982 1.00 92.69 258 ALA A C 1
ATOM 1945 O O . ALA A 1 258 ? -18.832 11.589 22.140 1.00 92.69 258 ALA A O 1
ATOM 1946 N N . ARG A 1 259 ? -17.169 10.092 21.932 1.00 92.06 259 ARG A N 1
ATOM 1947 C CA . ARG A 1 259 ? -18.030 8.906 22.029 1.00 92.06 259 ARG A CA 1
ATOM 1948 C C . ARG A 1 259 ? -18.818 8.857 23.341 1.00 92.06 259 ARG A C 1
ATOM 1950 O O . ARG A 1 259 ? -20.019 8.619 23.309 1.00 92.06 259 ARG A O 1
ATOM 1957 N N . GLN A 1 260 ? -18.163 9.068 24.483 1.00 93.44 260 GLN A N 1
ATOM 1958 C CA . GLN A 1 260 ? -18.817 9.066 25.797 1.00 93.44 260 GLN A CA 1
ATOM 1959 C C . GLN A 1 260 ? -19.859 10.183 25.922 1.00 93.44 260 GLN A C 1
ATOM 1961 O O . GLN A 1 260 ? -20.888 9.987 26.560 1.00 93.44 260 GLN A O 1
ATOM 1966 N N . ALA A 1 261 ? -19.612 11.325 25.280 1.00 93.12 261 ALA A N 1
ATOM 1967 C CA . ALA A 1 261 ? -20.535 12.453 25.237 1.00 93.12 261 ALA A CA 1
ATOM 1968 C C . ALA A 1 261 ? -21.636 12.326 24.161 1.00 93.12 261 ALA A C 1
ATOM 1970 O O . ALA A 1 261 ? -22.455 13.232 24.030 1.00 93.12 261 ALA A O 1
ATOM 1971 N N . GLY A 1 262 ? -21.651 11.252 23.358 1.00 91.94 262 GLY A N 1
ATOM 1972 C CA . GLY A 1 262 ? -22.570 11.107 22.221 1.00 91.94 262 GLY A CA 1
ATOM 1973 C C . GLY A 1 262 ? -22.342 12.130 21.097 1.00 91.94 262 GLY A C 1
ATOM 1974 O O . GLY A 1 262 ? -23.236 12.375 20.291 1.00 91.94 262 GLY A O 1
ATOM 1975 N N . ALA A 1 263 ? -21.161 12.748 21.046 1.00 93.81 263 ALA A N 1
ATOM 1976 C CA . ALA A 1 263 ? -20.802 13.765 20.069 1.00 93.81 263 ALA A CA 1
ATOM 1977 C C . ALA A 1 263 ? -20.232 13.152 18.779 1.00 93.81 263 ALA A C 1
ATOM 1979 O O . ALA A 1 263 ? -19.550 12.128 18.789 1.00 93.81 263 ALA A O 1
ATOM 1980 N N . THR A 1 264 ? -20.453 13.833 17.654 1.00 94.38 264 THR A N 1
ATOM 1981 C CA . THR A 1 264 ? -19.952 13.440 16.321 1.00 94.38 264 THR A CA 1
ATOM 1982 C C . THR A 1 264 ? -18.683 14.192 15.905 1.00 94.38 264 THR A C 1
ATOM 1984 O O . THR A 1 264 ? -18.225 14.075 14.765 1.00 94.38 264 THR A O 1
ATOM 1987 N N . SER A 1 265 ? -18.116 14.986 16.813 1.00 96.62 265 SER A N 1
ATOM 1988 C CA . SER A 1 265 ? -16.930 15.809 16.587 1.00 96.62 265 SER A CA 1
ATOM 1989 C C . SER A 1 265 ? -16.112 15.977 17.864 1.00 96.62 265 SER A C 1
ATOM 1991 O O . SER A 1 265 ? -16.646 15.856 18.967 1.00 96.62 265 SER A O 1
ATOM 1993 N N . ILE A 1 266 ? -14.834 16.312 17.704 1.00 96.62 266 ILE A N 1
ATOM 1994 C CA . ILE A 1 266 ? -13.975 16.824 18.773 1.00 96.62 266 ILE A CA 1
ATOM 1995 C C . ILE A 1 266 ? -13.830 18.342 18.647 1.00 96.62 266 ILE A C 1
ATOM 1997 O O . ILE A 1 266 ? -13.853 18.887 17.539 1.00 96.62 266 ILE A O 1
ATOM 2001 N N . ASP A 1 267 ? -13.644 19.005 19.782 1.00 95.50 267 ASP A N 1
ATOM 2002 C CA . ASP A 1 267 ? -13.403 20.441 19.844 1.00 95.50 267 ASP A CA 1
ATOM 2003 C C . ASP A 1 267 ? -11.895 20.705 19.959 1.00 95.50 267 ASP A C 1
ATOM 2005 O O . ASP A 1 267 ? -11.206 20.143 20.810 1.00 95.50 267 ASP A O 1
ATOM 2009 N N . VAL A 1 268 ? -11.374 21.587 19.110 1.00 94.25 268 VAL A N 1
ATOM 2010 C CA . VAL A 1 268 ? -10.011 22.112 19.211 1.00 94.25 268 VAL A CA 1
ATOM 2011 C C . VAL A 1 268 ? -10.073 23.420 19.985 1.00 94.25 268 VAL A C 1
ATOM 2013 O O . VAL A 1 268 ? -10.759 24.367 19.588 1.00 94.25 268 VAL A O 1
ATOM 2016 N N . LEU A 1 269 ? -9.352 23.469 21.102 1.00 92.56 269 LEU A N 1
ATOM 2017 C CA . LEU A 1 269 ? -9.383 24.593 22.029 1.00 92.56 269 LEU A CA 1
ATOM 2018 C C . LEU A 1 269 ? -8.140 25.476 21.887 1.00 92.56 269 LEU A C 1
ATOM 2020 O O . LEU A 1 269 ? -7.020 24.975 21.791 1.00 92.56 269 LEU A O 1
ATOM 2024 N N . ASP A 1 270 ? -8.336 26.789 21.977 1.00 90.94 270 ASP A N 1
ATOM 2025 C CA . ASP A 1 270 ? -7.282 27.763 22.257 1.00 90.94 270 ASP A CA 1
ATOM 2026 C C . ASP A 1 270 ? -7.668 28.590 23.484 1.00 90.94 270 ASP A C 1
ATOM 2028 O O . ASP A 1 270 ? -8.717 29.237 23.510 1.00 90.94 270 ASP A O 1
ATOM 2032 N N . ARG A 1 271 ? -6.847 28.528 24.539 1.00 87.75 271 ARG A N 1
ATOM 2033 C CA . ARG A 1 271 ? -7.095 29.205 25.830 1.00 87.75 271 ARG A CA 1
ATOM 2034 C C . ARG A 1 271 ? -8.529 29.002 26.359 1.00 87.75 271 ARG A C 1
ATOM 2036 O O . ARG A 1 271 ? -9.165 29.936 26.840 1.00 87.75 271 ARG A O 1
ATOM 2043 N N . GLY A 1 272 ? -9.045 27.776 26.236 1.00 87.25 272 GLY A N 1
ATOM 2044 C CA . GLY A 1 272 ? -10.383 27.387 26.701 1.00 87.25 272 GLY A CA 1
ATOM 2045 C C . GLY A 1 272 ? -11.543 27.770 25.775 1.00 87.25 272 GLY A C 1
ATOM 2046 O O . GLY A 1 272 ? -12.687 27.460 26.091 1.00 87.25 272 GLY A O 1
ATOM 2047 N N . ARG A 1 273 ? -11.283 28.411 24.629 1.00 91.00 273 ARG A N 1
ATOM 2048 C CA . ARG A 1 273 ? -12.300 28.710 23.611 1.00 91.00 273 ARG A CA 1
ATOM 2049 C C . ARG A 1 273 ? -12.213 27.704 22.471 1.00 91.00 273 ARG A C 1
ATOM 2051 O O . ARG A 1 273 ? -11.119 27.419 21.993 1.00 91.00 273 ARG A O 1
ATOM 2058 N N . VAL A 1 274 ? -13.359 27.201 22.016 1.00 93.38 274 VAL A N 1
ATOM 2059 C CA . VAL A 1 274 ? -13.431 26.361 20.813 1.00 93.38 274 VAL A CA 1
ATOM 2060 C C . VAL A 1 274 ? -13.102 27.224 19.600 1.00 93.38 274 VAL A C 1
ATOM 2062 O O . VAL A 1 274 ? -13.829 28.168 19.300 1.00 93.38 274 VAL A O 1
ATOM 2065 N N . ILE A 1 275 ? -12.001 26.907 18.923 1.00 93.75 275 ILE A N 1
ATOM 2066 C CA . ILE A 1 275 ? -11.571 27.590 17.694 1.00 93.75 275 ILE A CA 1
ATOM 2067 C C . ILE A 1 275 ? -11.889 26.781 16.437 1.00 93.75 275 ILE A C 1
ATOM 2069 O O . ILE A 1 275 ? -11.965 27.339 15.347 1.00 93.75 275 ILE A O 1
ATOM 2073 N N . GLU A 1 276 ? -12.088 25.473 16.581 1.00 94.69 276 GLU A N 1
ATOM 2074 C CA . GLU A 1 276 ? -12.396 24.566 15.482 1.00 94.69 276 GLU A CA 1
ATOM 2075 C C . GLU A 1 276 ? -13.134 23.334 16.015 1.00 94.69 276 GLU A C 1
ATOM 2077 O O . GLU A 1 276 ? -12.877 22.880 17.129 1.00 94.69 276 GLU A O 1
ATOM 2082 N N . LYS A 1 277 ? -14.046 22.787 15.206 1.00 95.44 277 LYS A N 1
ATOM 2083 C CA . LYS A 1 277 ? -14.685 21.491 15.445 1.00 95.44 277 LYS A CA 1
ATOM 2084 C C . LYS A 1 277 ? -14.304 20.539 14.326 1.00 95.44 277 LYS A C 1
ATOM 2086 O O . LYS A 1 277 ? -14.537 20.845 13.159 1.00 95.44 277 LYS A O 1
ATOM 2091 N N . MET A 1 278 ? -13.752 19.384 14.674 1.00 95.50 278 MET A N 1
ATOM 2092 C CA . MET A 1 278 ? -13.370 18.355 13.709 1.00 95.50 278 MET A CA 1
ATOM 2093 C C . MET A 1 278 ? -14.324 17.175 13.820 1.00 95.50 278 MET A C 1
ATOM 2095 O O . MET A 1 278 ? -14.499 16.635 14.910 1.00 95.50 278 MET A O 1
ATOM 2099 N N . SER A 1 279 ? -14.930 16.746 12.710 1.00 96.75 279 SER A N 1
ATOM 2100 C CA . SER A 1 279 ? -15.691 15.490 12.700 1.00 96.75 279 SER A CA 1
ATOM 2101 C C . SER A 1 279 ? -14.795 14.324 13.129 1.00 96.75 279 SER A C 1
ATOM 2103 O O . SER A 1 279 ? -13.581 14.374 12.933 1.00 96.75 279 SER A O 1
ATOM 2105 N N . LEU A 1 280 ? -15.373 13.258 13.691 1.00 96.62 280 LEU A N 1
ATOM 2106 C CA . LEU A 1 280 ? -14.587 12.081 14.095 1.00 96.62 280 LEU A CA 1
ATOM 2107 C C . LEU A 1 280 ? -13.773 11.490 12.937 1.00 96.62 280 LEU A C 1
ATOM 2109 O O . LEU A 1 280 ? -12.645 11.054 13.134 1.00 96.62 280 LEU A O 1
ATOM 2113 N N . GLU A 1 281 ? -14.323 11.515 11.723 1.00 96.19 281 GLU A N 1
ATOM 2114 C CA .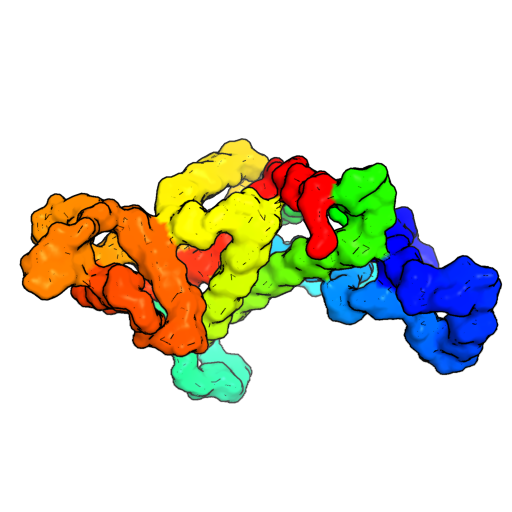 GLU A 1 281 ? -13.619 11.071 10.520 1.00 96.19 281 GLU A CA 1
ATOM 2115 C C . GLU A 1 281 ? -12.406 11.957 10.201 1.00 96.19 281 GLU A C 1
ATOM 2117 O O . GLU A 1 281 ? -11.305 11.444 9.997 1.00 96.19 281 GLU A O 1
ATOM 2122 N N . ALA A 1 282 ? -12.581 13.283 10.196 1.00 96.12 282 ALA A N 1
ATOM 2123 C CA . ALA A 1 282 ? -11.479 14.213 9.955 1.00 96.12 282 ALA A CA 1
ATOM 2124 C C . ALA A 1 282 ? -10.414 14.110 11.056 1.00 96.12 282 ALA A C 1
ATOM 2126 O O . ALA A 1 282 ? -9.219 14.147 10.770 1.00 96.12 282 ALA A O 1
ATOM 2127 N N . ALA A 1 283 ? -10.842 13.932 12.307 1.00 96.62 283 ALA A N 1
ATOM 2128 C CA . ALA A 1 283 ? -9.957 13.721 13.440 1.00 96.62 283 ALA A CA 1
ATOM 2129 C C . ALA A 1 283 ? -9.151 12.421 13.297 1.00 96.62 283 ALA A C 1
ATOM 2131 O O . ALA A 1 283 ? -7.950 12.434 13.543 1.00 96.62 283 ALA A O 1
ATOM 2132 N N . ALA A 1 284 ? -9.761 11.324 12.837 1.00 97.12 284 ALA A N 1
ATOM 2133 C CA . ALA A 1 284 ? -9.067 10.059 12.588 1.00 97.12 284 ALA A CA 1
ATOM 2134 C C . ALA A 1 284 ? -8.018 10.180 11.479 1.00 97.12 284 ALA A C 1
ATOM 2136 O O . ALA A 1 284 ? -6.875 9.766 11.666 1.00 97.12 284 ALA A O 1
ATOM 2137 N N . ALA A 1 285 ? -8.374 10.807 10.357 1.00 96.38 285 ALA A N 1
ATOM 2138 C CA . ALA A 1 285 ? -7.447 11.036 9.254 1.00 96.38 285 ALA A CA 1
ATOM 2139 C C . ALA A 1 285 ? -6.254 11.918 9.677 1.00 96.38 285 ALA A C 1
ATOM 2141 O O . ALA A 1 285 ? -5.095 11.589 9.408 1.00 96.38 285 ALA A O 1
ATOM 2142 N N . GLU A 1 286 ? -6.517 13.009 10.403 1.00 95.38 286 GLU A N 1
ATOM 2143 C CA . GLU A 1 286 ? -5.468 13.875 10.956 1.00 95.38 286 GLU A CA 1
ATOM 2144 C C . GLU A 1 286 ? -4.657 13.179 12.057 1.00 95.38 286 GLU A C 1
ATOM 2146 O O . GLU A 1 286 ? -3.460 13.428 12.180 1.00 95.38 286 GLU A O 1
ATOM 2151 N N . TYR A 1 287 ? -5.246 12.251 12.813 1.00 95.62 287 TYR A N 1
ATOM 2152 C CA . TYR A 1 287 ? -4.521 11.430 13.781 1.00 95.62 287 TYR A CA 1
ATOM 2153 C C . TYR A 1 287 ? -3.541 10.469 13.097 1.00 95.62 287 TYR A C 1
ATOM 2155 O O . TYR A 1 287 ? -2.382 10.384 13.496 1.00 95.62 287 TYR A O 1
ATOM 2163 N N . VAL A 1 288 ? -3.945 9.808 12.007 1.00 95.31 288 VAL A N 1
ATOM 2164 C CA . VAL A 1 288 ? -3.037 8.975 11.196 1.00 95.31 288 VAL A CA 1
ATOM 2165 C C . VAL A 1 288 ? -1.880 9.815 10.639 1.00 95.31 288 VAL A C 1
ATOM 2167 O O . VAL A 1 288 ? -0.720 9.403 10.707 1.00 95.31 288 VAL A O 1
ATOM 2170 N N . LYS A 1 289 ? -2.161 11.031 10.159 1.00 93.06 289 LYS A N 1
ATOM 2171 C CA . LYS A 1 289 ? -1.134 11.983 9.712 1.00 93.06 289 LYS A CA 1
ATOM 2172 C C . LYS A 1 289 ? -0.237 12.472 10.855 1.00 93.06 289 LYS A C 1
ATOM 2174 O O . LYS A 1 289 ? 0.963 12.657 10.651 1.00 93.06 289 LYS A O 1
ATOM 2179 N N . LEU A 1 290 ? -0.781 12.678 12.053 1.00 92.25 290 LEU A N 1
ATOM 2180 C CA . LEU A 1 290 ? -0.005 13.019 13.245 1.00 92.25 290 LEU A CA 1
ATOM 2181 C C . LEU A 1 290 ? 1.004 11.913 13.561 1.00 92.25 290 LEU A C 1
ATOM 2183 O O . LEU A 1 290 ? 2.186 12.205 13.722 1.00 92.25 290 LEU A O 1
ATOM 2187 N N . LEU A 1 291 ? 0.557 10.655 13.583 1.00 91.12 291 LEU A N 1
ATOM 2188 C CA . LEU A 1 291 ? 1.424 9.496 13.802 1.00 91.12 291 LEU A CA 1
ATOM 2189 C C . LEU A 1 291 ? 2.515 9.386 12.729 1.00 91.12 291 LEU A C 1
ATOM 2191 O O . LEU A 1 291 ? 3.655 9.065 13.055 1.00 91.12 291 LEU A O 1
ATOM 2195 N N . ARG A 1 292 ? 2.194 9.713 11.470 1.00 89.75 292 ARG A N 1
ATOM 2196 C CA . ARG A 1 292 ? 3.173 9.794 10.375 1.00 89.75 292 ARG A CA 1
ATOM 2197 C C . ARG A 1 292 ? 4.281 10.799 10.670 1.00 89.75 292 ARG A C 1
ATOM 2199 O O . ARG A 1 292 ? 5.454 10.502 10.483 1.00 89.75 292 ARG A O 1
ATOM 2206 N N . ASN A 1 293 ? 3.906 11.998 11.110 1.00 85.94 293 ASN A N 1
ATOM 2207 C CA . ASN A 1 293 ? 4.850 13.089 11.358 1.00 85.94 293 ASN A CA 1
ATOM 2208 C C . ASN A 1 293 ? 5.624 12.921 12.674 1.00 85.94 293 ASN A C 1
ATOM 2210 O O . ASN A 1 293 ? 6.658 13.562 12.860 1.00 85.94 293 ASN A O 1
ATOM 2214 N N . ALA A 1 294 ? 5.149 12.054 13.571 1.00 79.38 294 ALA A N 1
ATOM 2215 C CA . ALA A 1 294 ? 5.789 11.771 14.850 1.00 79.38 294 ALA A CA 1
ATOM 2216 C C . ALA A 1 294 ? 7.158 11.077 14.717 1.00 79.38 294 ALA A C 1
ATOM 2218 O O . ALA A 1 294 ? 7.880 10.987 15.707 1.00 79.38 294 ALA A O 1
ATOM 2219 N N . THR A 1 295 ? 7.570 10.667 13.511 1.00 63.44 295 THR A N 1
ATOM 2220 C CA . THR A 1 295 ? 8.964 10.289 13.204 1.00 63.44 295 THR A CA 1
ATOM 2221 C C . THR A 1 295 ? 9.964 11.407 13.516 1.00 63.44 295 THR A C 1
ATOM 2223 O O . THR A 1 295 ? 11.122 11.126 13.807 1.00 63.44 295 THR A O 1
ATOM 2226 N N . HIS A 1 296 ? 9.517 12.667 13.518 1.00 69.75 296 HIS A N 1
ATOM 2227 C CA . HIS A 1 296 ? 10.298 13.835 13.937 1.00 69.75 296 HIS A CA 1
ATOM 2228 C C . HIS A 1 296 ? 9.983 14.295 15.377 1.00 69.75 296 HIS A C 1
ATOM 2230 O O . HIS A 1 296 ? 10.451 15.350 15.803 1.00 69.75 296 HIS A O 1
ATOM 2236 N N . GLY A 1 297 ? 9.201 13.513 16.131 1.00 69.69 297 GLY A N 1
ATOM 2237 C CA . GLY A 1 297 ? 8.679 13.843 17.459 1.00 69.69 297 GLY A CA 1
ATOM 2238 C C . GLY A 1 297 ? 7.253 14.410 17.438 1.00 69.69 297 GLY A C 1
ATOM 2239 O O . GLY A 1 297 ? 6.780 14.951 16.439 1.00 69.69 297 GLY A O 1
ATOM 2240 N N . PHE A 1 298 ? 6.542 14.291 18.564 1.00 71.69 298 PHE A N 1
ATOM 2241 C CA . PHE A 1 298 ? 5.221 14.902 18.732 1.00 71.69 298 PHE A CA 1
ATOM 2242 C C . PHE A 1 298 ? 5.374 16.393 19.057 1.00 71.69 298 PHE A C 1
ATOM 2244 O O . PHE A 1 298 ? 5.783 16.764 20.154 1.00 71.69 298 PHE A O 1
ATOM 2251 N N . GLY A 1 299 ? 5.043 17.262 18.103 1.00 61.66 299 GLY A N 1
ATOM 2252 C CA . GLY A 1 299 ? 5.101 18.708 18.297 1.00 61.66 299 GLY A CA 1
ATOM 2253 C C . GLY A 1 299 ? 4.959 19.479 16.991 1.00 61.66 299 GLY A C 1
ATOM 2254 O O . GLY A 1 299 ? 5.107 18.940 15.900 1.00 61.66 299 GLY A O 1
ATOM 2255 N N . SER A 1 300 ? 4.647 20.766 17.094 1.00 68.75 300 SER A N 1
ATOM 2256 C CA . SER A 1 300 ? 4.686 21.689 15.960 1.00 68.75 300 SER A CA 1
ATOM 2257 C C . SER A 1 300 ? 5.191 23.039 16.433 1.00 68.75 300 SER A C 1
ATOM 2259 O O . SER A 1 300 ? 4.883 23.445 17.546 1.00 68.75 300 SER A O 1
ATOM 2261 N N . ASN A 1 301 ? 5.920 23.765 15.588 1.00 67.25 301 ASN A N 1
ATOM 2262 C CA . ASN A 1 301 ? 6.373 25.125 15.903 1.00 67.25 301 ASN A CA 1
ATOM 2263 C C . ASN A 1 301 ? 5.308 26.191 15.582 1.00 67.25 301 ASN A C 1
ATOM 2265 O O . ASN A 1 301 ? 5.506 27.369 15.860 1.00 67.25 301 ASN A O 1
ATOM 2269 N N . ARG A 1 302 ? 4.168 25.799 14.994 1.00 72.12 302 ARG A N 1
ATOM 2270 C CA . ARG A 1 302 ? 3.065 26.708 14.646 1.00 72.12 302 ARG A CA 1
ATOM 2271 C C . ARG A 1 302 ? 1.927 26.574 15.658 1.00 72.12 302 ARG A C 1
ATOM 2273 O O . ARG A 1 302 ? 1.393 25.481 15.823 1.00 72.12 302 ARG A O 1
ATOM 2280 N N . ALA A 1 303 ? 1.506 27.685 16.268 1.00 67.06 303 ALA A N 1
ATOM 2281 C CA . ALA A 1 303 ? 0.509 27.707 17.349 1.00 67.06 303 ALA A CA 1
ATOM 2282 C C . ALA A 1 303 ? -0.808 26.974 17.009 1.00 67.06 303 ALA A C 1
ATOM 2284 O O . ALA A 1 303 ? -1.248 26.112 17.765 1.00 67.06 303 ALA A O 1
ATOM 2285 N N . ASN A 1 304 ? -1.395 27.220 15.830 1.00 68.12 304 ASN A N 1
ATOM 2286 C CA . ASN A 1 304 ? -2.643 26.550 15.425 1.00 68.12 304 ASN A CA 1
ATOM 2287 C C . ASN A 1 304 ? -2.472 25.031 15.260 1.00 68.12 304 ASN A C 1
ATOM 2289 O O . ASN A 1 304 ? -3.343 24.252 15.642 1.00 68.12 304 ASN A O 1
ATOM 2293 N N . ALA A 1 305 ? -1.325 24.593 14.735 1.00 78.19 305 ALA A N 1
ATOM 2294 C CA . ALA A 1 305 ? -1.021 23.173 14.607 1.00 78.19 305 ALA A CA 1
ATOM 2295 C C . ALA A 1 305 ? -0.770 22.524 15.980 1.00 78.19 305 ALA A C 1
ATOM 2297 O O . ALA A 1 305 ? -1.166 21.382 16.184 1.00 78.19 305 ALA A O 1
ATOM 2298 N N . GLN A 1 306 ? -0.192 23.251 16.945 1.00 85.19 306 GLN A N 1
ATOM 2299 C CA . GLN A 1 306 ? -0.038 22.757 18.318 1.00 85.19 306 GLN A CA 1
ATOM 2300 C C . GLN A 1 306 ? -1.387 22.481 18.990 1.00 85.19 306 GLN A C 1
ATOM 2302 O O . GLN A 1 306 ? -1.532 21.446 19.636 1.00 85.19 306 GLN A O 1
ATOM 2307 N N . ASN A 1 307 ? -2.372 23.371 18.840 1.00 88.19 307 ASN A N 1
ATOM 2308 C CA . ASN A 1 307 ? -3.692 23.180 19.451 1.00 88.19 307 ASN A CA 1
ATOM 2309 C C . ASN A 1 307 ? -4.415 21.957 18.869 1.00 88.19 307 ASN A C 1
ATOM 2311 O O . ASN A 1 307 ? -4.974 21.166 19.629 1.00 88.19 307 ASN A O 1
ATOM 2315 N N . ARG A 1 308 ? -4.314 21.727 17.552 1.00 90.38 308 ARG A N 1
ATOM 2316 C CA . ARG A 1 308 ? -4.818 20.497 16.915 1.00 90.38 308 ARG A CA 1
ATOM 2317 C C . ARG A 1 308 ? -4.135 19.240 17.447 1.00 90.38 308 ARG A C 1
ATOM 2319 O O . ARG A 1 308 ? -4.822 18.299 17.821 1.00 90.38 308 ARG A O 1
ATOM 2326 N N . VAL A 1 309 ? -2.800 19.231 17.529 1.00 90.50 309 VAL A N 1
ATOM 2327 C CA . VAL A 1 309 ? -2.038 18.089 18.073 1.00 90.50 309 VAL A CA 1
ATOM 2328 C C . VAL A 1 309 ? -2.488 17.769 19.498 1.00 90.50 309 VAL A C 1
ATOM 2330 O O . VAL A 1 309 ? -2.781 16.615 19.801 1.00 90.50 309 VAL A O 1
ATOM 2333 N N . LYS A 1 310 ? -2.608 18.791 20.356 1.00 90.81 310 LYS A N 1
ATOM 2334 C CA . LYS A 1 310 ? -3.090 18.631 21.735 1.00 90.81 310 LYS A CA 1
ATOM 2335 C C . LYS A 1 310 ? -4.496 18.038 21.777 1.00 90.81 310 LYS A C 1
ATOM 2337 O O . LYS A 1 310 ? -4.715 17.096 22.527 1.00 90.81 310 LYS A O 1
ATOM 2342 N N . ALA A 1 311 ? -5.420 18.553 20.964 1.00 93.69 311 ALA A N 1
ATOM 2343 C CA . ALA A 1 311 ? -6.789 18.047 20.901 1.00 93.69 311 ALA A CA 1
ATOM 2344 C C . ALA A 1 311 ? -6.830 16.577 20.446 1.00 93.69 311 ALA A C 1
ATOM 2346 O O . ALA A 1 311 ? -7.445 15.745 21.106 1.00 93.69 311 ALA A O 1
ATOM 2347 N N . LEU A 1 312 ? -6.114 16.228 19.375 1.00 95.00 312 LEU A N 1
ATOM 2348 C CA . LEU A 1 312 ? -6.043 14.854 18.874 1.00 95.00 312 LEU A CA 1
ATOM 2349 C C . LEU A 1 312 ? -5.492 13.883 19.927 1.00 95.00 312 LEU A C 1
ATOM 2351 O O . LEU A 1 312 ? -6.082 12.832 20.156 1.00 95.00 312 LEU A O 1
ATOM 2355 N N . MET A 1 313 ? -4.392 14.244 20.594 1.00 93.06 313 MET A N 1
ATOM 2356 C CA . MET A 1 313 ? -3.780 13.403 21.629 1.00 93.06 313 MET A CA 1
ATOM 2357 C C . MET A 1 313 ? -4.641 13.294 22.891 1.00 93.06 313 MET A C 1
ATOM 2359 O O . MET A 1 313 ? -4.702 12.226 23.485 1.00 93.06 313 MET A O 1
ATOM 2363 N N . ALA A 1 314 ? -5.309 14.375 23.300 1.00 93.69 314 ALA A N 1
ATOM 2364 C CA . ALA A 1 314 ? -6.143 14.387 24.500 1.00 93.69 314 ALA A CA 1
ATOM 2365 C C . ALA A 1 314 ? -7.468 13.633 24.317 1.00 93.69 314 ALA A C 1
ATOM 2367 O O . ALA A 1 314 ? -7.984 13.062 25.274 1.00 93.69 314 ALA A O 1
ATOM 2368 N N . HIS A 1 315 ? -8.033 13.633 23.106 1.00 95.56 315 HIS A N 1
ATOM 2369 C CA . HIS A 1 315 ? -9.327 13.002 22.844 1.00 95.56 315 HIS A CA 1
ATOM 2370 C C . HIS A 1 315 ? -9.225 11.535 22.394 1.00 95.56 315 HIS A C 1
ATOM 2372 O O . HIS A 1 315 ? -10.249 10.848 22.412 1.00 95.56 315 HIS A O 1
ATOM 2378 N N . HIS A 1 316 ? -8.046 11.051 21.983 1.00 97.44 316 HIS A N 1
ATOM 2379 C CA . HIS A 1 316 ? -7.845 9.702 21.438 1.00 97.44 316 HIS A CA 1
ATOM 2380 C C . HIS A 1 316 ? -7.151 8.757 22.437 1.00 97.44 316 HIS A C 1
ATOM 2382 O O . HIS A 1 316 ? -6.279 9.180 23.186 1.00 97.44 316 HIS A O 1
ATOM 2388 N N . THR A 1 317 ? -7.477 7.459 22.429 1.00 95.56 317 THR A N 1
ATOM 2389 C CA . THR A 1 317 ? -6.903 6.464 23.369 1.00 95.56 317 THR A CA 1
ATOM 2390 C C . THR A 1 317 ? -5.421 6.148 23.153 1.00 95.56 317 THR A C 1
ATOM 2392 O O . THR A 1 317 ? -4.797 5.503 23.991 1.00 95.56 317 THR A O 1
ATOM 2395 N N . GLY A 1 318 ? -4.856 6.540 22.013 1.00 92.88 318 GLY A N 1
ATOM 2396 C CA . GLY A 1 318 ? -3.512 6.121 21.602 1.00 92.88 318 GLY A CA 1
ATOM 2397 C C . GLY A 1 318 ? -3.456 4.760 20.901 1.00 92.88 318 GLY A C 1
ATOM 2398 O O . GLY A 1 318 ? -2.401 4.374 20.400 1.00 92.88 318 GLY A O 1
ATOM 2399 N N . GLU A 1 319 ? -4.568 4.025 20.850 1.00 91.94 319 GLU A N 1
ATOM 2400 C CA . GLU A 1 319 ? -4.607 2.691 20.255 1.00 91.94 319 GLU A CA 1
ATOM 2401 C C . GLU A 1 319 ? -4.573 2.767 18.723 1.00 91.94 319 GLU A C 1
ATOM 2403 O O . GLU A 1 319 ? -5.380 3.450 18.096 1.00 91.94 319 GLU A O 1
ATOM 2408 N N . VAL A 1 320 ? -3.629 2.053 18.110 1.00 92.44 320 VAL A N 1
ATOM 2409 C CA . VAL A 1 320 ? -3.490 1.959 16.653 1.00 92.44 320 VAL A CA 1
ATOM 2410 C C . VAL A 1 320 ? -3.581 0.486 16.276 1.00 92.44 320 VAL A C 1
ATOM 2412 O O . VAL A 1 320 ? -2.622 -0.251 16.530 1.00 92.44 320 VAL A O 1
ATOM 2415 N N . PRO A 1 321 ? -4.700 0.036 15.686 1.00 93.31 321 PRO A N 1
ATOM 2416 C CA . PRO A 1 321 ? -4.873 -1.364 15.333 1.00 93.31 321 PRO A CA 1
ATOM 2417 C C . PRO A 1 321 ? -3.780 -1.838 14.357 1.00 93.31 321 PRO A C 1
ATOM 2419 O O . PRO A 1 321 ? -3.499 -1.138 13.378 1.00 93.31 321 PRO A O 1
ATOM 2422 N N . PRO A 1 322 ? -3.187 -3.033 14.558 1.00 91.38 322 PRO A N 1
ATOM 2423 C CA . PRO A 1 322 ? -2.116 -3.563 13.705 1.00 91.38 322 PRO A CA 1
AT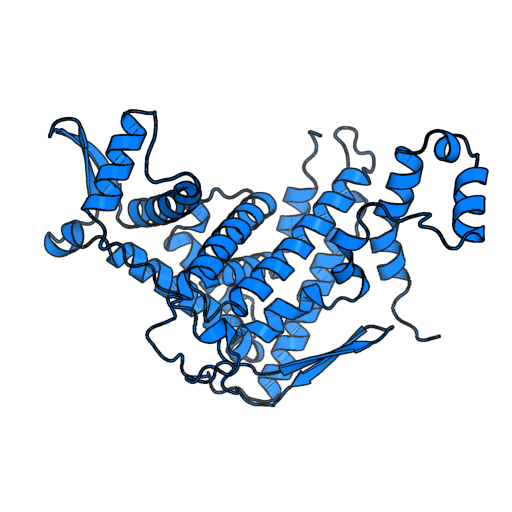OM 2424 C C . PRO A 1 322 ? -2.442 -3.567 12.208 1.00 91.38 322 PRO A C 1
ATOM 2426 O O . PRO A 1 322 ? -1.589 -3.281 11.363 1.00 91.38 322 PRO A O 1
ATOM 2429 N N . ASP A 1 323 ? -3.694 -3.876 11.879 1.00 94.12 323 ASP A N 1
ATOM 2430 C CA . ASP A 1 323 ? -4.162 -4.024 10.504 1.00 94.12 323 ASP A CA 1
ATOM 2431 C C . ASP A 1 323 ? -4.429 -2.698 9.790 1.00 94.12 323 ASP A C 1
ATOM 2433 O O . ASP A 1 323 ? -4.636 -2.710 8.581 1.00 94.12 323 ASP A O 1
ATOM 2437 N N . LEU A 1 324 ? -4.294 -1.548 10.466 1.00 95.88 324 LEU A N 1
ATOM 2438 C CA . LEU A 1 324 ? -4.296 -0.236 9.804 1.00 95.88 324 LEU A CA 1
ATOM 2439 C C . LEU A 1 324 ? -3.218 -0.170 8.710 1.00 95.88 324 LEU A C 1
ATOM 2441 O O . LEU A 1 324 ? -3.399 0.438 7.659 1.00 95.88 324 LEU A O 1
ATOM 2445 N N . SER A 1 325 ? -2.101 -0.856 8.940 1.00 94.88 325 SER A N 1
ATOM 2446 C CA . SER A 1 325 ? -1.012 -0.998 7.976 1.00 94.88 325 SER A CA 1
ATOM 2447 C C . SER A 1 325 ? -1.452 -1.597 6.631 1.00 94.88 325 SER A C 1
ATOM 2449 O O . SER A 1 325 ? -0.902 -1.256 5.584 1.00 94.88 325 SER A O 1
ATOM 2451 N N . LEU A 1 326 ? -2.496 -2.429 6.612 1.00 96.38 326 LEU A N 1
ATOM 2452 C CA . LEU A 1 326 ? -3.001 -3.063 5.394 1.00 96.38 326 LEU A CA 1
ATOM 2453 C C . LEU A 1 326 ? -3.713 -2.081 4.453 1.00 96.38 326 LEU A C 1
ATOM 2455 O O . LEU A 1 326 ? -4.032 -2.460 3.326 1.00 96.38 326 LEU A O 1
ATOM 2459 N N . LEU A 1 327 ? -3.887 -0.810 4.845 1.00 97.62 327 LEU A N 1
ATOM 2460 C CA . LEU A 1 327 ? -4.318 0.253 3.930 1.00 97.62 327 LEU A CA 1
ATOM 2461 C C . LEU A 1 327 ? -3.385 0.361 2.717 1.00 97.62 327 LEU A C 1
ATOM 2463 O O . LEU A 1 327 ? -3.844 0.620 1.608 1.00 97.62 327 LEU A O 1
ATOM 2467 N N . GLY A 1 328 ? -2.087 0.089 2.896 1.00 97.25 328 GLY A N 1
ATOM 2468 C CA . GLY A 1 328 ? -1.141 0.028 1.783 1.00 97.25 328 GLY A CA 1
ATOM 2469 C C . GLY A 1 328 ? -1.528 -1.013 0.726 1.00 97.25 328 GLY A C 1
ATOM 2470 O O . GLY A 1 328 ? -1.475 -0.736 -0.469 1.00 97.25 328 GLY A O 1
ATOM 2471 N N . TYR A 1 329 ? -1.984 -2.190 1.163 1.00 98.25 329 TYR A N 1
ATOM 2472 C CA . TYR A 1 329 ? -2.449 -3.253 0.270 1.00 98.25 329 TYR A CA 1
ATOM 2473 C C . TYR A 1 329 ? -3.810 -2.924 -0.366 1.00 98.25 329 TYR A C 1
ATOM 2475 O O . TYR A 1 329 ? -3.977 -3.125 -1.568 1.00 98.25 329 TYR A O 1
ATOM 2483 N N . LEU A 1 330 ? -4.746 -2.338 0.396 1.00 98.56 330 LEU A N 1
ATOM 2484 C CA . LEU A 1 330 ? -6.019 -1.826 -0.132 1.00 98.56 330 LEU A CA 1
ATOM 2485 C C . LEU A 1 330 ? -5.782 -0.872 -1.315 1.00 98.56 330 LEU A C 1
ATOM 2487 O O . LEU A 1 330 ? -6.388 -1.030 -2.373 1.00 98.56 330 LEU A O 1
ATOM 2491 N N . TYR A 1 331 ? -4.872 0.092 -1.160 1.00 97.44 331 TYR A N 1
ATOM 2492 C CA . TYR A 1 331 ? -4.593 1.078 -2.206 1.00 97.44 331 TYR A CA 1
ATOM 2493 C C . TYR A 1 331 ? -3.723 0.551 -3.344 1.00 97.44 331 TYR A C 1
ATOM 2495 O O . TYR A 1 331 ? -3.835 1.049 -4.462 1.00 97.44 331 TYR A O 1
ATOM 2503 N N . LEU A 1 332 ? -2.917 -0.487 -3.112 1.00 97.81 332 LEU A N 1
ATOM 2504 C CA . LEU A 1 332 ? -2.265 -1.213 -4.200 1.00 97.81 332 LEU A CA 1
ATOM 2505 C C . LEU A 1 332 ? -3.294 -1.913 -5.099 1.00 97.81 332 LEU A C 1
ATOM 2507 O O . LEU A 1 332 ? -3.229 -1.777 -6.319 1.00 97.81 332 LEU A O 1
ATOM 2511 N N . LEU A 1 333 ? -4.271 -2.616 -4.518 1.00 98.19 333 LEU A N 1
ATOM 2512 C CA . LEU A 1 333 ? -5.364 -3.214 -5.291 1.00 98.19 333 LEU A CA 1
ATOM 2513 C C . LEU A 1 333 ? -6.153 -2.148 -6.062 1.00 98.19 333 LEU A C 1
ATOM 2515 O O . LEU A 1 333 ? -6.487 -2.349 -7.229 1.00 98.19 333 LEU A O 1
ATOM 2519 N N . ASP A 1 334 ? -6.421 -1.009 -5.420 1.00 96.62 334 ASP A N 1
ATOM 2520 C CA . ASP A 1 334 ? -7.124 0.122 -6.030 1.00 96.62 334 ASP A CA 1
ATOM 2521 C C . ASP A 1 334 ? -6.388 0.687 -7.255 1.00 96.62 334 ASP A C 1
ATOM 2523 O O . ASP A 1 334 ? -7.005 1.043 -8.259 1.00 96.62 334 ASP A O 1
ATOM 2527 N N . LEU A 1 335 ? -5.055 0.723 -7.189 1.00 95.25 335 LEU A N 1
ATOM 2528 C CA . LEU A 1 335 ? -4.195 1.108 -8.302 1.00 95.25 335 LEU A CA 1
ATOM 2529 C C . LEU A 1 335 ? -4.253 0.083 -9.445 1.00 95.25 335 LEU A C 1
ATOM 2531 O O . LEU A 1 335 ? -4.320 0.456 -10.614 1.00 95.25 335 LEU A O 1
ATOM 2535 N N . LEU A 1 336 ? -4.262 -1.209 -9.108 1.00 96.56 336 LEU A N 1
ATOM 2536 C CA . LEU A 1 336 ? -4.277 -2.310 -10.073 1.00 96.56 336 LEU A CA 1
ATOM 2537 C C . LEU A 1 336 ? -5.571 -2.391 -10.887 1.00 96.56 336 LEU A C 1
ATOM 2539 O O . LEU A 1 336 ? -5.541 -2.810 -12.045 1.00 96.56 336 LEU A O 1
ATOM 2543 N N . ILE A 1 337 ? -6.713 -1.998 -10.319 1.00 96.38 337 ILE A N 1
ATOM 2544 C CA . ILE A 1 337 ? -7.985 -2.007 -11.057 1.00 96.38 337 ILE A CA 1
ATOM 2545 C C . ILE A 1 337 ? -8.140 -0.837 -12.037 1.00 96.38 337 ILE A C 1
ATOM 2547 O O . ILE A 1 337 ? -8.961 -0.952 -12.946 1.00 96.38 337 ILE A O 1
ATOM 2551 N N . ASP A 1 338 ? -7.356 0.236 -11.891 1.00 92.75 338 ASP A N 1
ATOM 2552 C CA . ASP A 1 338 ? -7.404 1.450 -12.721 1.00 92.75 338 ASP A CA 1
ATOM 2553 C C . ASP A 1 338 ? -5.983 1.918 -13.118 1.00 92.75 338 ASP A C 1
ATOM 2555 O O . ASP A 1 338 ? -5.500 2.954 -12.648 1.00 92.75 338 ASP A O 1
ATOM 2559 N N . PRO A 1 339 ? -5.283 1.172 -13.998 1.00 89.81 339 PRO A N 1
ATOM 2560 C CA . PRO A 1 339 ? -3.943 1.543 -14.454 1.00 89.81 339 PRO A CA 1
ATOM 2561 C C . PRO A 1 339 ? -3.931 2.843 -15.279 1.00 89.81 339 PRO A C 1
ATOM 2563 O O . PRO A 1 339 ? -2.904 3.515 -15.356 1.00 89.81 339 PRO A O 1
ATOM 2566 N N . ASP A 1 340 ? -5.062 3.277 -15.840 1.00 87.69 340 ASP A N 1
ATOM 2567 C CA . ASP A 1 340 ? -5.158 4.573 -16.525 1.00 87.69 340 ASP A CA 1
ATOM 2568 C C . ASP A 1 340 ? -5.038 5.762 -15.561 1.00 87.69 340 ASP A C 1
ATOM 2570 O O . ASP A 1 340 ? -4.668 6.874 -15.955 1.00 87.69 340 ASP A O 1
ATOM 2574 N N . ARG A 1 341 ? -5.293 5.557 -14.264 1.00 87.31 341 ARG A N 1
ATOM 2575 C CA . ARG A 1 341 ? -4.920 6.533 -13.236 1.00 87.31 341 ARG A CA 1
ATOM 2576 C C . ARG A 1 341 ? -3.410 6.763 -13.197 1.00 87.31 341 ARG A C 1
ATOM 2578 O O . ARG A 1 341 ? -3.005 7.923 -13.153 1.00 87.31 341 ARG A O 1
ATOM 2585 N N . LEU A 1 342 ? -2.599 5.702 -13.283 1.00 86.25 342 LEU A N 1
ATOM 2586 C CA . LEU A 1 342 ? -1.140 5.832 -13.372 1.00 86.25 342 LEU A CA 1
ATOM 2587 C C . LEU A 1 342 ? -0.746 6.608 -14.618 1.00 86.25 342 LEU A C 1
ATOM 2589 O O . LEU A 1 342 ? 0.026 7.553 -14.503 1.00 86.25 342 LEU A O 1
ATOM 2593 N N . ARG A 1 343 ? -1.335 6.277 -15.775 1.00 88.19 343 ARG A N 1
ATOM 2594 C CA . ARG A 1 343 ? -1.094 7.015 -17.021 1.00 88.19 343 ARG A CA 1
ATOM 2595 C C . ARG A 1 343 ? -1.303 8.511 -16.805 1.00 88.19 343 ARG A C 1
ATOM 2597 O O . ARG A 1 343 ? -0.398 9.275 -17.076 1.00 88.19 343 ARG A O 1
ATOM 2604 N N . ARG A 1 344 ? -2.435 8.939 -16.239 1.00 86.19 344 ARG A N 1
ATOM 2605 C CA . ARG A 1 344 ? -2.734 10.370 -16.009 1.00 86.19 344 ARG A CA 1
ATOM 2606 C C . ARG A 1 344 ? -1.779 11.065 -15.038 1.00 86.19 344 ARG A C 1
ATOM 2608 O O . ARG A 1 344 ? -1.520 12.254 -15.195 1.00 86.19 344 ARG A O 1
ATOM 2615 N N . VAL A 1 345 ? -1.313 10.362 -14.009 1.00 82.56 345 VAL A N 1
ATOM 2616 C CA . VAL A 1 345 ? -0.418 10.938 -12.994 1.00 82.56 345 VAL A CA 1
ATOM 2617 C C . VAL A 1 345 ? 1.023 11.006 -13.498 1.00 82.56 345 VAL A C 1
ATOM 2619 O O . VAL A 1 345 ? 1.696 12.003 -13.254 1.00 82.56 345 VAL A O 1
ATOM 2622 N N . LEU A 1 346 ? 1.474 9.982 -14.224 1.00 81.38 346 LEU A N 1
ATOM 2623 C CA . LEU A 1 346 ? 2.818 9.904 -14.797 1.00 81.38 346 LEU A CA 1
ATOM 2624 C C . LEU A 1 346 ? 2.959 10.766 -16.064 1.00 81.38 346 LEU A C 1
ATOM 2626 O O . LEU A 1 346 ? 4.002 11.378 -16.253 1.00 81.38 346 LEU A O 1
ATOM 2630 N N . TYR A 1 347 ? 1.887 10.903 -16.855 1.00 71.88 347 TYR A N 1
ATOM 2631 C CA . TYR A 1 347 ? 1.795 11.753 -18.055 1.00 71.88 347 TYR A CA 1
ATOM 2632 C C . TYR A 1 347 ? 1.748 13.258 -17.752 1.00 71.88 347 TYR A C 1
ATOM 2634 O O . TYR A 1 347 ? 1.457 14.059 -18.633 1.00 71.88 347 TYR A O 1
ATOM 2642 N N . ARG A 1 348 ? 1.973 13.704 -16.511 1.00 59.44 348 ARG A N 1
ATOM 2643 C CA . ARG A 1 348 ? 1.882 15.135 -16.189 1.00 59.44 348 ARG A CA 1
ATOM 2644 C C . ARG A 1 348 ? 2.921 15.941 -16.985 1.00 59.44 348 ARG A C 1
ATOM 2646 O O . ARG A 1 348 ? 4.099 15.988 -16.634 1.00 59.44 348 ARG A O 1
ATOM 2653 N N . ASN A 1 349 ? 2.439 16.575 -18.056 1.00 52.62 349 ASN A N 1
ATOM 2654 C CA . ASN A 1 349 ? 3.104 17.635 -18.806 1.00 52.62 349 ASN A CA 1
ATOM 2655 C C . ASN A 1 349 ? 3.584 18.721 -17.824 1.00 52.62 349 ASN A C 1
ATOM 2657 O O . ASN A 1 349 ? 2.755 19.453 -17.286 1.00 52.62 349 ASN A O 1
ATOM 2661 N N . GLY A 1 350 ? 4.903 18.818 -17.620 1.00 49.97 350 GLY A N 1
ATOM 2662 C CA . GLY A 1 350 ? 5.571 19.806 -16.749 1.00 49.97 350 GLY A CA 1
ATOM 2663 C C . GLY A 1 350 ? 5.469 19.472 -15.252 1.00 49.97 350 GLY A C 1
ATOM 2664 O O . GLY A 1 350 ? 4.407 19.119 -14.759 1.00 49.97 350 GLY A O 1
ATOM 2665 N N . GLU A 1 351 ? 6.519 19.498 -14.440 1.00 42.28 351 GLU A N 1
ATOM 2666 C CA . GLU A 1 351 ? 7.862 20.093 -14.512 1.00 42.28 351 GLU A CA 1
ATOM 2667 C C . GLU A 1 351 ? 8.924 18.992 -14.257 1.00 42.28 351 GLU A C 1
ATOM 2669 O O . GLU A 1 351 ? 8.560 17.827 -14.059 1.00 42.28 351 GLU A O 1
ATOM 2674 N N . GLU A 1 352 ? 10.217 19.317 -14.355 1.00 45.50 352 GLU A N 1
ATOM 2675 C CA . GLU A 1 352 ? 11.302 18.457 -13.837 1.00 45.50 352 GLU A CA 1
ATOM 2676 C C . GLU A 1 352 ? 11.443 18.572 -12.317 1.00 45.50 352 GLU A C 1
ATOM 2678 O O . GLU A 1 352 ? 11.301 19.703 -11.797 1.00 45.50 352 GLU A O 1
#

Solvent-accessible surface area (backbone atoms only — not comparable to full-atom values): 19054 Å² total; per-residue (Å²): 139,76,89,39,70,58,65,57,57,48,47,69,45,44,30,24,46,50,37,49,37,73,75,29,71,52,46,60,72,67,46,53,64,68,47,51,52,26,54,77,67,76,43,86,63,66,56,57,64,42,88,68,40,51,38,75,73,51,52,51,35,76,43,38,40,65,45,34,24,50,45,64,23,35,39,46,51,74,48,82,49,101,59,40,70,48,79,50,67,68,47,37,58,40,85,60,65,72,97,62,73,90,48,78,78,60,71,53,96,57,58,55,66,94,62,88,79,79,66,62,86,48,49,53,63,27,53,53,41,34,51,54,54,48,52,55,30,50,52,53,37,48,56,47,68,54,37,62,87,35,23,36,41,70,87,66,47,74,33,34,66,56,38,46,52,52,47,35,53,54,51,50,44,30,43,37,38,24,50,38,39,67,33,59,68,29,49,67,62,20,47,55,36,26,46,59,31,48,58,50,47,25,67,52,66,77,45,53,69,47,54,73,45,20,54,67,47,42,49,52,52,51,52,52,45,65,72,72,45,56,78,57,17,36,71,45,61,42,57,37,34,54,44,11,43,51,22,44,48,49,39,34,62,29,34,46,58,29,55,77,69,74,44,72,40,48,67,26,49,55,98,87,39,77,77,45,78,36,42,38,53,59,45,30,8,50,45,56,51,48,62,56,53,35,83,81,44,90,79,57,96,45,71,73,56,35,31,47,53,50,32,52,60,74,36,32,75,80,67,72,52,75,43,39,39,30,44,40,50,38,52,49,54,56,44,46,77,41,40,66,51,43,42,62,56,61,42,46,66,53,80,136

Secondary structure (DSSP, 8-state):
-----HHHHHHHHHHHHHHHHHH-HHHHTT--HHHHHHHHTT--SS-TTGGGSHHHHHS-TTTHHHHTTTTTEEEEEEEEETTEEEEEEEEEEEESS-SS-SSGGGGS-----SS--PPPP--HHHHHHHHHHHHHHHHHHHHHHT-GGGSB-TTS-B-HHHHHHHHHHHHHHHHHHHHHHH-TT-HHHHHHHHHHHHHHHHHHH---HHHHT-HHHHHHHHHHHHHHS-TTTHHHHSHHHHHHHHHHHHHHHT-HHHHHTT-SEEEEEETTEEEEEEEHHHHHHHHHHHHHHGGG-S--SSHHHHHHHHHHHHHS-----GGGGGHHHHHHHHHHH-HHHHHHHHT--S--

Sequence (352 aa):
MVSGRRELQFRMRMPGTLARVQYDSRLAAGDTSGVRAALEADDLAFASSEHLLDGATLMDAYLGPLLGALTPAVWAQHAVRPAGVIVYTFGRCLPGASGEAVEPLQALPLRTADKAVLGTAISPAACADAIEWWVSKIDKMLGVLTDPAVFTDAAGNYSSAKHIQGLSTVEQLFRRVCSLQAAHRDLEARRVLLFSTLDTVQRLTAQNIEGIASLKFATTTLHRLEQAIPEGAKPILLPAAARAVEALRQVQYGFYVARQAGATSIDVLDRGRVIEKMSLEAAAAEYVKLLRNATHGFGSNRANAQNRVKALMAHHTGEVPPDLSLLGYLYLLDLLIDPDRLRRVLYRNGEE

Organism: NCBI:txid1193682

Nearest PDB structures (foldseek):
  1s8j-assembly1_A  TM=2.515E-01  e=9.658E-01  Halobacterium sp.
  5vxj-assembly2_C  TM=1.418E-01  e=4.057E+00  Shigella flexneri
  4im2-assembly1_A  TM=1.687E-01  e=7.602E+00  Homo sapiens

Mean predicted aligned error: 6.55 Å

Radius of gyration: 23.08 Å; Cα contacts (8 Å, |Δi|>4): 491; chains: 1; bounding box: 59×54×57 Å

Foldseek 3Di:
DDDAPVVLVCLLLVLLQVVLCVPDPCVVVVNCPVLVVCVVVVHDNRCRCVVLCVCVQQVVLLCLLLQLLQPVWGFWDWDTDN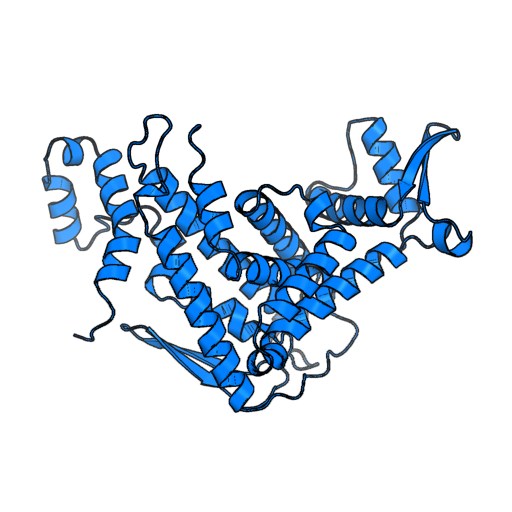RYIDIGGPQFTDGNDDPDDPDPVLPPPADAAPDDDDGQGAGPLLVVLQVVLSVVLVVVLSVLLSDQQLAAALVSHGRSVLSSVLSSLLSVLSNLSSVLSVCRSHLVVNLLSLLVLLVSLCLQQVDDQLQLLFLVNLVVLLVVLVVQRDPSNCSRNRPLSVLLSVLSVVLLVQLVVCVVVVHQWFFQDDPRDGPDTGGSRSLSSVLSVQSSVCVVNRDDPDPSVRSSSCRSVVRGPPDRRSSVSSSSSSSSSSCSSCSVSSSVSSSPNDDD

pLDDT: mean 88.07, std 11.37, range [30.23, 98.75]

=== Feature glossary ===
The features interleaved in this record are:

— What the protein is —

Sequence gives the chain of amino acids in standard one-letter code (A=alanine, C=cysteine, …, Y=tyrosine), read N→C. It is the only feature that is directly encoded by the gene; all structural features are derived from the folded form of this sequence.

Database cross-references. InterPro integrates a dozen domain/family signature databases into unified entries with residue-range hits. GO terms attach function/process/location labels with evidence codes. CATH codes position the fold in a four-level structural taxonomy. Organism is the NCBI-taxonomy species name.

— Where its atoms are —

Atomic coordinates in PDBx/mmCIF format — the same representation the Protein Data Bank distributes. Each line of the _atom_site loop places one backbone atom in Cartesian space (units: ångströms, origin: arbitrary).

The six renders are orthographic views along the three Cartesian axes in both directions. Representation (cartoon, sticks, or surface) and color scheme (sequence-rainbow or by-chain) vary across proteins so the training set covers all the common visualization conventions.

— Local backbone conformation —

Eight-state secondary structure (DSSP): H is the canonical α-helix, G the tighter 3₁₀-helix, I the wider π-helix; E/B are β-structure, T and S are turns and bends, and '-' is everything else. DSSP derives these from the pattern of main-chain N–H···O=C hydrogen bonds, not from the sequence.

P-SEA three-state annotation labels each residue as helix, strand, or coil based purely on the geometry of the Cα trace. It serves as a fallback when the full backbone (and thus DSSP) is unavailable.

The φ/ψ torsion pair specifies the backbone conformation at each residue. φ rotates about the N–Cα bond, ψ about the Cα–C bond. Steric clashes forbid most of the (φ, ψ) plane — the allowed regions (α-helix basin, β-sheet basin, left-handed helix) are the Ramachandran-allowed regions.

— Global shape and packing —

The geometric summary reports three shape descriptors. Rg (radius of gyration) measures how spread out the Cα atoms are about their centre of mass; compact globular proteins have small Rg, elongated or unfolded ones large. Cα contacts (<8 Å, |i−j|>4) count long-range residue pairs in spatial proximity — high for tightly packed folds, near zero for rods or random coil. The bounding-box extents give the protein's footprint along x, y, z in Å.

Solvent-accessible surface area (SASA) is the area in Å² traced out by the centre of a 1.4 Å probe sphere (a water molecule) rolled over the protein's van der Waals surface (Shrake–Rupley / Lee–Richards construction). Buried residues have near-zero SASA; fully exposed residues can exceed 200 Å². The total SASA scales roughly with the number of surface residues.

The contact map is a binary N×N matrix image: pixel (i, j) is dark where Cα_i and Cα_j are within 8 Å and |i−j|>4. Because the |i−j|>4 filter removes local helical contacts, off-diagon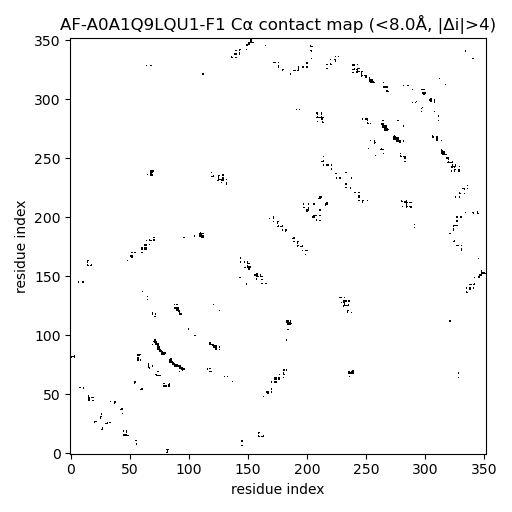al stripes parallel to the main diagonal indicate parallel β-sheets; stripes perpendicular to it indicate antiparallel β-sheets. The Ramachandran plot scatters every residue's (φ, ψ) pair against the sterically allowed regions. The PAE heatmap renders the predicted-aligned-error matrix.

— Structural neighborhood —

3Di is Foldseek's structural alphabet. Each residue is assigned one of twenty discrete states based on how its Cα sits relative to its spatial (not sequential) neighbors. Aligning 3Di strings finds structural homologs roughly as well as full 3D superposition, but orders of magnitude faster.

Nearest PDB neighbors are the top structural matches found by Foldseek when searching this structure against the entire Protein Data Bank. Each hit reports a TM-score (0 to 1; >0.5 almost always implies the same fold) and an E-value. These are *structural* homologs — they may share no detectable sequence similarity.

— Confidence and disorder —

For AlphaFold models, the B-factor field carries pLDDT — the model's own estimate of local accuracy on a 0–100 scale. Regions with pLDDT<50 should be treated as essentially unmodeled; they often correspond to intrinsically disordered segments.

Crystallographic B-factors measure how much each atom's electron density is smeared out, in Å². They rise in mobile loops and surface residues and fall in the buried interior. In AlphaFold models this column is repurposed to hold pLDDT instead.

Predicted aligned error is AlphaFold's pairwise confidence. Unlike pLDDT (per-residue), PAE is per-residue-pair and captures whether two parts of the structure are correctly placed relative to each other. Units are ångströms of expected positional error.